Protein AF-A0A7S4CM50-F1 (afdb_monomer_lite)

Organism: NCBI:txid73025

pLDDT: mean 73.57, std 14.46, range [37.5, 94.38]

Radius of gyration: 19.17 Å; chains: 1; bounding box: 46×47×50 Å

Sequence (241 aa):
ASSRSHAILLVMIAEEAKPEAANAMYLVDLAGSERTKRSGVEGQRFTEATAINTALSALGRVVTNLVANDGKPQGHISYKDNPLTYLLKCGIGGRSRTALICCITSAEDSMEETIQTLRFALQASHVKNRVANKEKKDRETAKADAIAEAGNALALSEGRGVVPLKTGDVPVLGDWGDGGPAVICLHDFGKTGDQFAGVIEHLKGKARVLAPTFRMATEKNHDALVDDVKALLDWLGVARP

InterPro domains:
  IPR001752 Kinesin motor domain [PF00225] (2-126)
  IPR001752 Kinesin motor domain [PR00380] (24-42)
  IPR001752 Kinesin motor domain [PR00380] (77-98)
  IPR001752 Kinesin motor domain [PS50067] (1-127)
  IPR001752 Kinesin motor domain [SM00129] (1-135)
  IPR027417 P-loop containing nucleoside triphosphate hydrolase [SSF52540] (2-140)
  IPR027640 Kinesin-like protein [PTHR47968] (2-134)
  IPR029058 Alpha/Beta hydrolase fold [G3DSA:3.40.50.1820] (173-241)
  IPR029058 Alpha/Beta hydrolase fold [SSF53474] (176-237)
  IPR036961 Kinesin motor domain superfamily [G3DSA:3.40.850.10] (1-146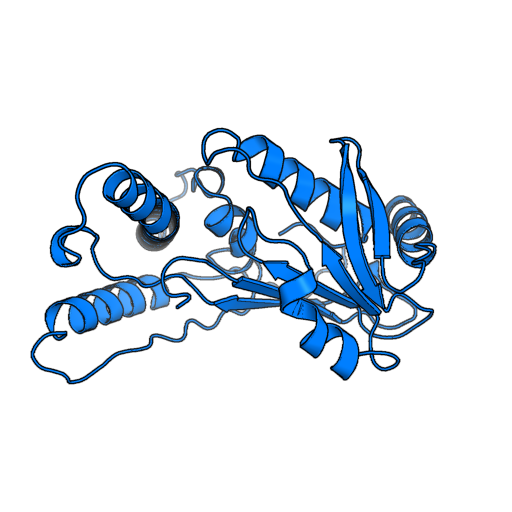)

Structure (mmCIF, N/CA/C/O backbone):
data_AF-A0A7S4CM50-F1
#
_entry.id   AF-A0A7S4CM50-F1
#
loop_
_atom_site.group_PDB
_atom_site.id
_atom_site.type_symbol
_atom_site.label_atom_id
_atom_site.label_alt_id
_atom_site.label_comp_id
_atom_site.label_asym_id
_atom_site.label_entity_id
_atom_site.label_seq_id
_atom_site.pdbx_PDB_ins_code
_atom_site.Cartn_x
_atom_site.Cartn_y
_atom_site.Cartn_z
_atom_site.occupancy
_atom_site.B_iso_or_equiv
_atom_site.auth_seq_id
_atom_site.auth_comp_id
_atom_site.auth_asym_id
_atom_site.auth_atom_id
_atom_site.pdbx_PDB_model_num
ATOM 1 N N . ALA A 1 1 ? -7.839 -16.892 6.691 1.00 37.50 1 ALA A N 1
ATOM 2 C CA . ALA A 1 1 ? -7.606 -16.033 7.870 1.00 37.50 1 ALA A CA 1
ATOM 3 C C . ALA A 1 1 ? -6.477 -15.063 7.533 1.00 37.50 1 ALA A C 1
ATOM 5 O O . ALA A 1 1 ? -5.353 -15.511 7.359 1.00 37.50 1 ALA A O 1
ATOM 6 N N . SER A 1 2 ? -6.805 -13.782 7.327 1.00 53.50 2 SER A N 1
ATOM 7 C CA . SER A 1 2 ? -5.893 -12.743 6.806 1.00 53.50 2 SER A CA 1
ATOM 8 C C . SER A 1 2 ? -6.035 -11.397 7.539 1.00 53.50 2 SER A C 1
ATOM 10 O O . SER A 1 2 ? -5.559 -10.384 7.050 1.00 53.50 2 SER A O 1
ATOM 12 N N . SER A 1 3 ? -6.678 -11.353 8.716 1.00 58.25 3 SER A N 1
ATOM 13 C CA . SER A 1 3 ? -7.016 -10.095 9.419 1.00 58.25 3 SER A CA 1
ATOM 14 C C . SER A 1 3 ? -5.814 -9.330 9.987 1.00 58.25 3 SER A C 1
ATOM 16 O O . SER A 1 3 ? -5.976 -8.324 10.666 1.00 58.25 3 SER A O 1
ATOM 18 N N . ARG A 1 4 ? -4.602 -9.828 9.751 1.00 63.53 4 ARG A N 1
ATOM 19 C CA . ARG A 1 4 ? -3.380 -9.455 10.460 1.00 63.53 4 ARG A CA 1
ATOM 20 C C . ARG A 1 4 ? -2.259 -8.973 9.541 1.00 63.53 4 ARG A C 1
ATOM 22 O O . ARG A 1 4 ? -1.159 -8.746 10.014 1.00 63.53 4 ARG A O 1
ATOM 29 N N . SER A 1 5 ? -2.533 -8.840 8.248 1.00 66.31 5 SER A N 1
ATOM 30 C CA . SER A 1 5 ? -1.548 -8.494 7.223 1.00 66.31 5 SER A CA 1
ATOM 31 C C . SER A 1 5 ? -2.056 -7.349 6.356 1.00 66.31 5 SER A C 1
ATOM 33 O O . SER A 1 5 ? -3.242 -7.326 6.035 1.00 66.31 5 SER A O 1
ATOM 35 N N . HIS A 1 6 ? -1.167 -6.445 5.940 1.00 76.00 6 HIS A N 1
ATOM 36 C CA . HIS A 1 6 ? -1.480 -5.402 4.958 1.00 76.00 6 HIS A CA 1
ATOM 37 C C . HIS A 1 6 ? -1.119 -5.877 3.542 1.00 76.00 6 HIS A C 1
ATOM 39 O O . HIS A 1 6 ? -0.051 -6.456 3.337 1.00 76.00 6 HIS A O 1
ATOM 45 N N . ALA A 1 7 ? -1.958 -5.598 2.547 1.00 76.56 7 ALA A N 1
ATOM 46 C CA . ALA A 1 7 ? -1.649 -5.856 1.139 1.00 76.56 7 ALA A CA 1
ATOM 47 C C . ALA A 1 7 ? -1.644 -4.543 0.348 1.00 76.56 7 ALA A C 1
ATOM 49 O O . ALA A 1 7 ? -2.515 -3.697 0.535 1.00 76.56 7 ALA A O 1
ATOM 50 N N . ILE A 1 8 ? -0.654 -4.355 -0.528 1.00 78.56 8 ILE A N 1
ATOM 51 C CA . ILE A 1 8 ? -0.485 -3.135 -1.325 1.00 78.56 8 ILE A CA 1
ATOM 52 C C . ILE A 1 8 ? -0.311 -3.530 -2.790 1.00 78.56 8 ILE A C 1
ATOM 54 O O . ILE A 1 8 ? 0.760 -3.919 -3.241 1.00 78.56 8 ILE A O 1
ATOM 58 N N . LEU A 1 9 ? -1.358 -3.376 -3.584 1.00 79.19 9 LEU A N 1
ATOM 59 C CA . LEU A 1 9 ? -1.255 -3.525 -5.026 1.00 79.19 9 LEU A CA 1
ATOM 60 C C . LEU A 1 9 ? -0.898 -2.168 -5.648 1.00 79.19 9 LEU A C 1
ATOM 62 O O . LEU A 1 9 ? -1.670 -1.212 -5.570 1.00 79.19 9 LEU A O 1
ATOM 66 N N . LEU A 1 10 ? 0.282 -2.088 -6.261 1.00 78.12 10 LEU A N 1
ATOM 67 C CA . LEU A 1 10 ? 0.758 -0.923 -6.995 1.00 78.12 10 LEU A CA 1
ATOM 68 C C . LEU A 1 10 ? 0.551 -1.157 -8.493 1.00 78.12 10 LEU A C 1
ATOM 70 O O . LEU A 1 10 ? 1.236 -1.958 -9.120 1.00 78.12 10 LEU A O 1
ATOM 74 N N . VAL A 1 11 ? -0.389 -0.433 -9.085 1.00 76.44 11 VAL A N 1
ATOM 75 C CA . VAL A 1 11 ? -0.647 -0.460 -10.527 1.00 76.44 11 VAL A CA 1
ATOM 76 C C . VAL A 1 11 ? 0.010 0.756 -11.156 1.00 76.44 11 VAL A C 1
ATOM 78 O O . VAL A 1 11 ? -0.311 1.891 -10.810 1.00 76.44 11 VAL A O 1
ATOM 81 N N . MET A 1 12 ? 0.919 0.533 -12.093 1.00 71.31 12 MET A N 1
ATOM 82 C CA . MET A 1 12 ? 1.614 1.582 -12.823 1.00 71.31 12 MET A CA 1
ATOM 83 C C . MET A 1 12 ? 1.177 1.585 -14.275 1.00 71.31 12 MET A C 1
ATOM 85 O O . MET A 1 12 ? 1.376 0.636 -15.035 1.00 71.31 12 MET A O 1
ATOM 89 N N . ILE A 1 13 ? 0.586 2.699 -14.670 1.00 68.38 13 ILE A N 1
ATOM 90 C CA . ILE A 1 13 ? 0.096 2.896 -16.022 1.00 68.38 13 ILE A CA 1
ATOM 91 C C . ILE A 1 13 ? 1.029 3.898 -16.684 1.00 68.38 13 ILE A C 1
ATOM 93 O O . ILE A 1 13 ? 0.954 5.101 -16.423 1.00 68.38 13 ILE A O 1
ATOM 97 N N . ALA A 1 14 ? 1.928 3.374 -17.509 1.00 61.38 14 ALA A N 1
ATOM 98 C CA . ALA A 1 14 ? 2.767 4.143 -18.412 1.00 61.38 14 ALA A CA 1
ATOM 99 C C . ALA A 1 14 ? 2.157 4.148 -19.815 1.00 61.38 14 ALA A C 1
ATOM 101 O O . ALA A 1 14 ? 1.584 3.147 -20.245 1.00 61.38 14 ALA A O 1
ATOM 102 N N . GLU A 1 15 ? 2.330 5.247 -20.544 1.00 57.72 15 GLU A N 1
ATOM 103 C CA . GLU A 1 15 ? 2.253 5.188 -22.004 1.00 57.72 15 GLU A CA 1
ATOM 104 C C . GLU A 1 15 ? 3.490 4.429 -22.509 1.00 57.72 15 GLU A C 1
ATOM 106 O O . GLU A 1 15 ? 4.585 4.645 -21.991 1.00 57.72 15 GLU A O 1
ATOM 111 N N . GLU A 1 16 ? 3.329 3.545 -23.500 1.00 52.03 16 GLU A N 1
ATOM 112 C CA . GLU A 1 16 ? 4.378 2.614 -23.970 1.00 52.03 16 GLU A CA 1
ATOM 113 C C . GLU A 1 16 ? 5.714 3.293 -24.312 1.00 52.03 16 GLU A C 1
ATOM 115 O O . GLU A 1 16 ? 6.770 2.692 -24.151 1.00 52.03 16 GLU A O 1
ATOM 120 N N . ALA A 1 17 ? 5.676 4.558 -24.733 1.00 47.88 17 ALA A N 1
ATOM 121 C CA . ALA A 1 17 ? 6.854 5.333 -25.111 1.00 47.88 17 ALA A CA 1
ATOM 122 C C . ALA A 1 17 ? 7.460 6.179 -23.973 1.00 47.88 17 ALA A C 1
ATOM 124 O O . ALA A 1 17 ? 8.463 6.847 -24.212 1.00 47.88 17 ALA A O 1
ATOM 125 N N . LYS A 1 18 ? 6.826 6.232 -22.788 1.00 51.16 18 LYS A N 1
ATOM 126 C CA . LYS A 1 18 ? 7.202 7.125 -21.673 1.00 51.16 18 LYS A CA 1
ATOM 127 C C . LYS A 1 18 ? 6.974 6.493 -20.290 1.00 51.16 18 LYS A C 1
ATOM 129 O O . LYS A 1 18 ? 6.098 6.952 -19.540 1.00 51.16 18 LYS A O 1
ATOM 134 N N . PRO A 1 19 ? 7.722 5.435 -19.926 1.00 49.84 19 PRO A N 1
ATOM 135 C CA . PRO A 1 19 ? 7.666 4.833 -18.589 1.00 49.84 19 PRO A CA 1
ATOM 136 C C . PRO A 1 19 ? 7.883 5.852 -17.457 1.00 49.84 19 PRO A C 1
ATOM 138 O O . PRO A 1 19 ? 7.251 5.761 -16.408 1.00 49.84 19 PRO A O 1
ATOM 141 N N . GLU A 1 20 ? 8.680 6.891 -17.690 1.00 48.91 20 GLU A N 1
ATOM 142 C CA . GLU A 1 20 ? 8.959 7.986 -16.761 1.00 48.91 20 GLU A CA 1
ATOM 143 C C . GLU A 1 20 ? 7.749 8.898 -16.478 1.00 48.91 20 GLU A C 1
ATOM 145 O O . GLU A 1 20 ? 7.734 9.638 -15.490 1.00 48.91 20 GLU A O 1
ATOM 150 N N . ALA A 1 21 ? 6.718 8.854 -17.329 1.00 52.47 21 ALA A N 1
ATOM 151 C CA . ALA A 1 21 ? 5.481 9.616 -17.171 1.00 52.47 21 ALA A CA 1
ATOM 152 C C . ALA A 1 21 ? 4.348 8.812 -16.505 1.00 52.47 21 ALA A C 1
ATOM 154 O O . ALA A 1 21 ? 3.216 9.319 -16.443 1.00 52.47 21 ALA A O 1
ATOM 155 N N . ALA A 1 22 ? 4.647 7.597 -16.027 1.00 62.28 22 ALA A N 1
ATOM 156 C CA . ALA A 1 22 ? 3.677 6.665 -15.473 1.00 62.28 22 ALA A CA 1
ATOM 157 C C . ALA A 1 22 ? 2.876 7.262 -14.312 1.00 62.28 22 ALA A C 1
ATOM 159 O O . ALA A 1 22 ? 3.416 7.863 -13.381 1.00 62.28 22 ALA A O 1
ATOM 160 N N . ASN A 1 23 ? 1.562 7.050 -14.350 1.00 70.88 23 ASN A N 1
ATOM 161 C CA . ASN A 1 23 ? 0.710 7.277 -13.194 1.00 70.88 23 ASN A CA 1
ATOM 162 C C . ASN A 1 23 ? 0.710 6.010 -12.336 1.00 70.88 23 ASN A C 1
ATOM 164 O O . ASN A 1 23 ? 0.524 4.908 -12.851 1.00 70.88 23 ASN A O 1
ATOM 168 N N . ALA A 1 24 ? 0.880 6.177 -11.029 1.00 75.50 24 ALA A N 1
ATOM 169 C CA . ALA A 1 24 ? 0.811 5.093 -10.062 1.00 75.50 24 ALA A CA 1
ATOM 170 C C . ALA A 1 24 ? -0.521 5.138 -9.307 1.00 75.50 24 ALA A C 1
ATOM 172 O O . ALA A 1 24 ? -0.935 6.187 -8.809 1.00 75.50 24 ALA A O 1
ATOM 173 N N . MET A 1 25 ? -1.170 3.987 -9.197 1.00 82.19 25 MET A N 1
ATOM 174 C CA . MET A 1 25 ? -2.358 3.766 -8.391 1.00 82.19 25 MET A CA 1
ATOM 175 C C . MET A 1 25 ? -2.030 2.748 -7.302 1.00 82.19 25 MET A C 1
ATOM 177 O O . MET A 1 25 ? -1.564 1.649 -7.586 1.00 82.19 25 MET A O 1
ATOM 181 N N . TYR A 1 26 ? -2.294 3.129 -6.056 1.00 84.00 26 TYR A N 1
ATOM 182 C CA . TYR A 1 26 ? -2.087 2.288 -4.885 1.00 84.00 26 TYR A CA 1
ATOM 183 C C . TYR A 1 26 ? -3.446 1.794 -4.393 1.00 84.00 26 TYR A C 1
ATOM 185 O O . TYR A 1 26 ? -4.305 2.591 -4.017 1.00 84.00 26 TYR A O 1
ATOM 193 N N . LEU A 1 27 ? -3.631 0.481 -4.403 1.00 86.19 27 LEU A N 1
ATOM 194 C CA . LEU A 1 27 ? -4.767 -0.220 -3.819 1.00 86.19 27 LEU A CA 1
ATOM 195 C C . LEU A 1 27 ? -4.272 -0.885 -2.542 1.00 86.19 27 LEU A C 1
ATOM 197 O O . LEU A 1 27 ? -3.462 -1.808 -2.601 1.00 86.19 27 LEU A O 1
ATOM 201 N N . VAL A 1 28 ? -4.713 -0.385 -1.393 1.00 86.62 28 VAL A N 1
ATOM 202 C CA . VAL A 1 28 ? -4.197 -0.833 -0.099 1.00 86.62 28 VAL A CA 1
ATOM 203 C C . VAL A 1 28 ? -5.312 -1.461 0.715 1.00 86.62 28 VAL A C 1
ATOM 205 O O . VAL A 1 28 ? -6.287 -0.790 1.043 1.00 86.62 28 VAL A O 1
ATOM 208 N N . ASP A 1 29 ? -5.138 -2.739 1.038 1.00 85.88 29 ASP A N 1
ATOM 209 C CA . ASP A 1 29 ? -5.942 -3.462 2.016 1.00 85.88 29 ASP A CA 1
ATOM 210 C C . ASP A 1 29 ? -5.206 -3.438 3.356 1.00 85.88 29 ASP A C 1
ATOM 212 O O . ASP A 1 29 ? -4.045 -3.849 3.468 1.00 85.88 29 ASP A O 1
ATOM 216 N N . LEU A 1 30 ? -5.856 -2.869 4.364 1.00 85.06 30 LEU A N 1
ATOM 217 C CA . LEU A 1 30 ? -5.263 -2.692 5.676 1.00 85.06 30 LEU A CA 1
ATOM 218 C C . LEU A 1 30 ? -5.638 -3.864 6.584 1.00 85.06 30 LEU A C 1
ATOM 220 O O . LEU A 1 30 ? -6.759 -4.360 6.534 1.00 85.06 30 LEU A O 1
ATOM 224 N N . ALA A 1 31 ? -4.713 -4.264 7.461 1.00 80.19 31 ALA A N 1
ATOM 225 C CA . ALA A 1 31 ? -5.020 -5.175 8.553 1.00 80.19 31 ALA A CA 1
ATOM 226 C C . ALA A 1 31 ? -6.203 -4.656 9.390 1.00 80.19 31 ALA A C 1
ATOM 228 O O . ALA A 1 31 ? -6.530 -3.464 9.370 1.00 80.19 31 ALA A O 1
ATOM 229 N N . GLY A 1 32 ? -6.828 -5.565 10.136 1.00 80.69 32 GLY A N 1
ATOM 230 C CA . GLY A 1 32 ? -7.952 -5.244 11.001 1.00 80.69 32 GLY A CA 1
ATOM 231 C C . GLY A 1 32 ? -7.608 -4.131 11.993 1.00 80.69 32 GLY A C 1
ATOM 232 O O . GLY A 1 32 ? -6.529 -4.125 12.586 1.00 80.69 32 GLY A O 1
ATOM 233 N N . SER A 1 33 ? -8.514 -3.162 12.143 1.00 80.25 33 SER A N 1
ATOM 234 C CA . SER A 1 33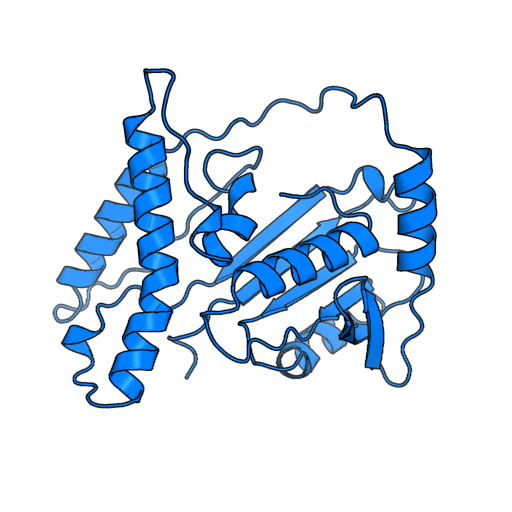 ? -8.340 -2.025 13.055 1.00 80.25 33 SER A CA 1
ATOM 235 C C . SER A 1 33 ? -8.676 -2.349 14.509 1.00 80.25 33 SER A C 1
ATOM 237 O O . SER A 1 33 ? -8.553 -1.478 15.371 1.00 80.25 33 SER A O 1
ATOM 239 N N . GLU A 1 34 ? -9.127 -3.573 14.787 1.00 78.19 34 GLU A N 1
ATOM 240 C CA . GLU A 1 34 ? -9.543 -3.993 16.114 1.00 78.19 34 GLU A CA 1
ATOM 241 C C . GLU A 1 34 ? -8.389 -4.013 17.123 1.00 78.19 34 GLU A C 1
ATOM 243 O O . GLU A 1 34 ? -7.251 -4.424 16.860 1.00 78.19 34 GLU A O 1
ATOM 248 N N . ARG A 1 35 ? -8.697 -3.602 18.356 1.00 66.00 35 ARG A N 1
ATOM 249 C CA . ARG A 1 35 ? -7.690 -3.570 19.418 1.00 66.00 35 ARG A CA 1
ATOM 250 C C . ARG A 1 35 ? -7.325 -4.973 19.888 1.00 66.00 35 ARG A C 1
ATOM 252 O O . ARG A 1 35 ? -8.176 -5.772 20.280 1.00 66.00 35 ARG A O 1
ATOM 259 N N . THR A 1 36 ? -6.021 -5.207 20.033 1.00 57.56 36 THR A N 1
ATOM 260 C CA . THR A 1 36 ? -5.433 -6.473 20.501 1.00 57.56 36 THR A CA 1
ATOM 261 C C . THR A 1 36 ? -6.026 -6.974 21.824 1.00 57.56 36 THR A C 1
ATOM 263 O O . THR A 1 36 ? -6.192 -8.179 22.002 1.00 57.56 36 THR A O 1
ATOM 266 N N . LYS A 1 37 ? -6.427 -6.069 22.734 1.00 55.62 37 LYS A N 1
ATOM 267 C CA . LYS A 1 37 ? -7.027 -6.410 24.041 1.00 55.62 37 LYS A CA 1
ATOM 268 C C . LYS A 1 37 ? -8.312 -7.237 23.941 1.00 55.62 37 LYS A C 1
ATOM 270 O O . LYS A 1 37 ? -8.594 -8.013 24.844 1.00 55.62 37 LYS A O 1
ATOM 275 N N . ARG A 1 38 ? -9.072 -7.101 22.854 1.00 52.16 38 ARG A N 1
ATOM 276 C CA . ARG A 1 38 ? -10.328 -7.830 22.647 1.00 52.16 38 ARG A CA 1
ATOM 277 C C . ARG A 1 38 ? -10.113 -9.248 22.107 1.00 52.16 38 ARG A C 1
ATOM 279 O O . ARG A 1 38 ? -10.995 -10.089 22.213 1.00 52.16 38 ARG A O 1
ATOM 286 N N . SER A 1 39 ? -8.926 -9.528 21.566 1.00 55.91 39 SER A N 1
ATOM 287 C CA . SER A 1 39 ? -8.612 -10.828 20.964 1.00 55.91 39 SER A CA 1
ATOM 288 C C . SER A 1 39 ? -8.318 -11.937 21.988 1.00 55.91 39 SER A C 1
ATOM 290 O O . SER A 1 39 ? -8.273 -13.102 21.603 1.00 55.91 39 SER A O 1
ATOM 292 N N . GLY A 1 40 ? -8.120 -11.602 23.275 1.00 54.66 40 GLY A N 1
ATOM 293 C CA . GLY A 1 40 ? -7.815 -12.578 24.338 1.00 54.66 40 GLY A CA 1
ATOM 294 C C . GLY A 1 40 ? -6.489 -13.321 24.138 1.00 54.66 40 GLY A C 1
ATOM 295 O O . GLY A 1 40 ? -6.284 -14.405 24.675 1.00 54.66 40 GLY A O 1
ATOM 296 N N . VAL A 1 41 ? -5.605 -12.775 23.303 1.00 57.44 41 VAL A N 1
ATOM 297 C CA . VAL A 1 41 ? -4.377 -13.434 22.874 1.00 57.44 41 VAL A CA 1
ATOM 298 C C . VAL A 1 41 ? -3.256 -13.140 23.873 1.00 57.44 41 VAL A C 1
ATOM 300 O O . VAL A 1 41 ? -2.900 -11.982 24.062 1.00 57.44 41 VAL A O 1
ATOM 303 N N . GLU A 1 42 ? -2.671 -14.180 24.468 1.00 54.75 42 GLU A N 1
ATOM 304 C CA . GLU A 1 42 ? -1.520 -14.099 25.381 1.00 54.75 42 GLU A CA 1
ATOM 305 C C . GLU A 1 42 ? -0.228 -14.650 24.731 1.00 54.75 42 GLU A C 1
ATOM 307 O O . GLU A 1 42 ? -0.259 -15.339 23.706 1.00 54.75 42 GLU A O 1
ATOM 312 N N . GLY A 1 43 ? 0.938 -14.346 25.315 1.00 63.44 43 GLY A N 1
ATOM 313 C CA . GLY A 1 43 ? 2.236 -14.901 24.896 1.00 63.44 43 GLY A CA 1
ATOM 314 C C . GLY A 1 43 ? 2.767 -14.371 23.552 1.00 63.44 43 GLY A C 1
ATOM 315 O O . GLY A 1 43 ? 2.559 -13.212 23.205 1.00 63.44 43 GLY A O 1
ATOM 316 N N . GLN A 1 44 ? 3.463 -15.208 22.767 1.00 53.81 44 GLN A N 1
ATOM 317 C CA . GLN A 1 44 ? 4.085 -14.810 21.483 1.00 53.81 44 GLN A CA 1
ATOM 318 C C . GLN A 1 44 ? 3.099 -14.186 20.481 1.00 53.81 44 GLN A C 1
ATOM 320 O O . GLN A 1 44 ? 3.457 -13.277 19.728 1.00 53.81 44 GLN A O 1
ATOM 325 N N . ARG A 1 45 ? 1.839 -14.627 20.512 1.00 53.88 45 ARG A N 1
ATOM 326 C CA . ARG A 1 45 ? 0.778 -14.095 19.654 1.00 53.88 45 ARG A CA 1
ATOM 327 C C . ARG A 1 45 ? 0.312 -12.696 20.092 1.00 53.88 45 ARG A C 1
ATOM 329 O O . ARG A 1 45 ? -0.223 -11.963 19.268 1.00 53.88 45 ARG A O 1
ATOM 336 N N . PHE A 1 46 ? 0.522 -12.303 21.354 1.00 55.28 46 PHE A N 1
ATOM 337 C CA . PHE A 1 46 ? 0.273 -10.938 21.838 1.00 55.28 46 PHE A CA 1
ATOM 338 C C . PHE A 1 46 ? 1.342 -9.969 21.328 1.00 55.28 46 PHE A C 1
ATOM 340 O O . PHE A 1 46 ? 1.016 -8.867 20.889 1.00 55.28 46 PHE A O 1
ATOM 347 N N . THR A 1 47 ? 2.614 -10.386 21.323 1.00 56.12 47 THR A N 1
ATOM 348 C CA . THR A 1 47 ? 3.701 -9.606 20.706 1.00 56.12 47 THR A CA 1
ATOM 349 C C . THR A 1 47 ? 3.476 -9.413 19.209 1.00 56.12 47 THR A C 1
ATOM 351 O O . THR A 1 47 ? 3.603 -8.293 18.728 1.00 56.12 47 THR A O 1
ATOM 354 N N . GLU A 1 48 ? 3.044 -10.455 18.494 1.00 53.81 48 GLU A N 1
ATOM 355 C CA . GLU A 1 48 ? 2.666 -10.373 17.075 1.00 53.81 48 GLU A CA 1
ATOM 356 C C . GLU A 1 48 ? 1.450 -9.452 16.850 1.00 53.81 48 GLU A C 1
ATOM 358 O O . GLU A 1 48 ? 1.455 -8.590 15.977 1.00 53.81 48 GLU A O 1
ATOM 363 N N . ALA A 1 49 ? 0.414 -9.558 17.684 1.00 52.09 49 ALA A N 1
ATOM 364 C CA . ALA A 1 49 ? -0.774 -8.716 17.561 1.00 52.09 49 ALA A CA 1
ATOM 365 C C . ALA A 1 49 ? -0.565 -7.262 18.040 1.00 52.09 49 ALA A C 1
ATOM 367 O O . ALA A 1 49 ? -1.376 -6.388 17.732 1.00 52.09 49 ALA A O 1
ATOM 368 N N . THR A 1 50 ? 0.509 -6.981 18.782 1.00 55.31 50 THR A N 1
ATOM 369 C CA . THR A 1 50 ? 0.966 -5.615 19.094 1.00 55.31 50 THR A CA 1
ATOM 370 C C . THR A 1 50 ? 1.748 -5.029 17.914 1.00 55.31 50 THR A C 1
ATOM 372 O O . THR A 1 50 ? 1.534 -3.873 17.557 1.00 55.31 50 THR A O 1
ATOM 375 N N . ALA A 1 51 ? 2.586 -5.845 17.271 1.00 56.91 51 ALA A N 1
ATOM 376 C CA . ALA A 1 51 ? 3.327 -5.527 16.050 1.00 56.91 51 ALA A CA 1
ATOM 377 C C . ALA A 1 51 ? 2.397 -5.058 14.910 1.00 56.91 51 ALA A C 1
ATOM 379 O O . ALA A 1 51 ? 2.500 -3.922 14.454 1.00 56.91 51 ALA A O 1
ATOM 380 N N . ILE A 1 52 ? 1.354 -5.830 14.587 1.00 58.59 52 ILE A N 1
ATOM 381 C CA . ILE A 1 52 ? 0.382 -5.504 13.518 1.00 58.59 52 ILE A CA 1
ATOM 382 C C . ILE A 1 52 ? -0.308 -4.148 13.741 1.00 58.59 52 ILE A C 1
ATOM 384 O O . ILE A 1 52 ? -0.412 -3.318 12.836 1.00 58.59 52 ILE A O 1
ATOM 388 N N . ASN A 1 53 ? -0.719 -3.870 14.979 1.00 67.00 53 ASN A N 1
ATOM 389 C CA . ASN A 1 53 ? -1.366 -2.606 15.325 1.00 67.00 53 ASN A CA 1
ATOM 390 C C . ASN A 1 53 ? -0.400 -1.407 15.333 1.00 67.00 53 ASN A C 1
ATOM 392 O O . ASN A 1 53 ? -0.850 -0.258 15.380 1.00 67.00 53 ASN A O 1
ATOM 396 N N . THR A 1 54 ? 0.913 -1.633 15.225 1.00 74.44 54 THR A N 1
ATOM 397 C CA . THR A 1 54 ? 1.918 -0.566 15.108 1.00 74.44 54 THR A CA 1
ATOM 398 C C . THR A 1 54 ? 1.767 0.195 13.794 1.00 74.44 54 THR A C 1
ATOM 400 O O . THR A 1 54 ? 1.863 1.424 13.793 1.00 74.44 54 THR A O 1
ATOM 403 N N . ALA A 1 55 ? 1.455 -0.493 12.690 1.00 78.00 55 ALA A N 1
ATOM 404 C CA . ALA A 1 55 ? 1.279 0.139 11.384 1.00 78.00 55 ALA A CA 1
ATOM 405 C C . ALA A 1 55 ? 0.055 1.067 11.346 1.00 78.00 55 ALA A C 1
ATOM 407 O O . ALA A 1 55 ? 0.167 2.234 10.958 1.00 78.00 55 ALA A O 1
ATOM 408 N N . LEU A 1 56 ? -1.093 0.599 11.844 1.00 83.38 56 LEU A N 1
ATOM 409 C CA . LEU A 1 56 ? -2.307 1.416 11.957 1.00 83.38 56 LEU A CA 1
ATOM 410 C C . LEU A 1 56 ? -2.166 2.540 12.989 1.00 83.38 56 LEU A C 1
ATOM 412 O O . LEU A 1 56 ? -2.648 3.650 12.768 1.00 83.38 56 LEU A O 1
ATOM 416 N N . SER A 1 57 ? -1.441 2.302 14.085 1.00 84.38 57 SER A N 1
ATOM 417 C CA . SER A 1 57 ? -1.131 3.353 15.062 1.00 84.38 57 SER A CA 1
ATOM 418 C C . SER A 1 57 ? -0.232 4.437 14.458 1.00 84.38 57 SER A C 1
ATOM 420 O O . SER A 1 57 ? -0.461 5.627 14.677 1.00 84.38 57 SER A O 1
ATOM 422 N N . ALA A 1 58 ? 0.779 4.061 13.667 1.00 86.06 58 ALA A N 1
ATOM 423 C CA . ALA A 1 58 ? 1.612 5.008 12.928 1.00 86.06 58 ALA A CA 1
ATOM 424 C C . ALA A 1 58 ? 0.784 5.814 11.917 1.00 86.06 58 ALA A C 1
ATOM 426 O O . ALA A 1 58 ? 0.914 7.038 11.862 1.00 86.06 58 ALA A O 1
ATOM 427 N N . LEU A 1 59 ? -0.122 5.153 11.192 1.00 89.31 59 LEU A N 1
ATOM 428 C CA . LEU A 1 59 ? -1.062 5.796 10.276 1.00 89.31 59 LEU A CA 1
ATOM 429 C C . LEU A 1 59 ? -1.950 6.827 10.994 1.00 89.31 59 LEU A C 1
ATOM 431 O O . LEU A 1 59 ? -2.056 7.969 10.544 1.00 89.31 59 LEU A O 1
ATOM 435 N N . GLY A 1 60 ? -2.512 6.466 12.152 1.00 89.81 60 GLY A N 1
ATOM 436 C CA . GLY A 1 60 ? -3.294 7.370 13.000 1.00 89.81 60 GLY A CA 1
ATOM 437 C C . GLY A 1 60 ? -2.510 8.601 13.460 1.00 89.81 60 GLY A C 1
ATOM 438 O O . GLY A 1 60 ? -3.023 9.723 13.399 1.00 89.81 60 GLY A O 1
ATOM 439 N N . ARG A 1 61 ? -1.239 8.424 13.855 1.00 89.44 61 ARG A N 1
ATOM 440 C CA . ARG A 1 61 ? -0.342 9.538 14.221 1.00 89.44 61 ARG A CA 1
ATOM 441 C C . ARG A 1 61 ? -0.074 10.467 13.039 1.00 89.44 61 ARG A C 1
ATOM 443 O O . ARG A 1 61 ? -0.135 11.683 13.201 1.00 89.44 61 ARG A O 1
ATOM 450 N N . VAL A 1 62 ? 0.188 9.915 11.853 1.00 90.25 62 VAL A N 1
ATOM 451 C CA . VAL A 1 62 ? 0.402 10.694 10.624 1.00 90.25 62 VAL A CA 1
ATOM 452 C C . VAL A 1 62 ? -0.827 11.540 10.290 1.00 90.25 62 VAL A C 1
ATOM 454 O O . VAL A 1 62 ? -0.687 12.748 10.103 1.00 90.25 62 VAL A O 1
ATOM 457 N N . VAL A 1 63 ? -2.023 10.943 10.280 1.00 90.81 63 VAL A N 1
ATOM 458 C CA . VAL A 1 63 ? -3.284 11.661 10.020 1.00 90.81 63 VAL A CA 1
ATOM 459 C C . VAL A 1 63 ? -3.504 12.768 11.049 1.00 90.81 63 VAL A C 1
ATOM 461 O O . VAL A 1 63 ? -3.738 13.913 10.673 1.00 90.81 63 VAL A O 1
ATOM 464 N N . THR A 1 64 ? -3.352 12.459 12.338 1.00 89.50 64 THR A N 1
ATOM 465 C CA . THR A 1 64 ? -3.526 13.439 13.422 1.00 89.50 64 THR A CA 1
ATOM 466 C C . THR A 1 64 ? -2.580 14.629 13.260 1.00 89.50 64 THR A C 1
ATOM 468 O O . THR A 1 64 ? -3.012 15.779 13.336 1.00 89.50 64 THR A O 1
ATOM 471 N N . ASN A 1 65 ? -1.301 14.366 12.975 1.00 88.75 65 ASN A N 1
ATOM 472 C CA . ASN A 1 65 ? -0.304 15.414 12.777 1.00 88.75 65 ASN A CA 1
ATOM 473 C C . ASN A 1 65 ? -0.595 16.259 11.529 1.00 88.75 65 ASN A C 1
ATOM 475 O O . ASN A 1 65 ? -0.384 17.467 11.546 1.00 88.75 65 ASN A O 1
ATOM 479 N N . LEU A 1 66 ? -1.087 15.651 10.446 1.00 88.00 66 LEU A N 1
ATOM 480 C CA . LEU A 1 66 ? -1.453 16.379 9.230 1.00 88.00 66 LEU A CA 1
ATOM 481 C C . LEU A 1 66 ? -2.641 17.314 9.449 1.00 88.00 66 LEU A C 1
ATOM 483 O O . LEU A 1 66 ? -2.589 18.457 9.005 1.00 88.00 66 LEU A O 1
ATOM 487 N N . VAL A 1 67 ? -3.672 16.853 10.160 1.00 87.75 67 VAL A N 1
ATOM 488 C CA . VAL A 1 67 ? -4.852 17.667 10.489 1.00 87.75 67 VAL A CA 1
ATOM 489 C C . VAL A 1 67 ? -4.484 18.811 11.434 1.00 87.75 67 VAL A C 1
ATOM 491 O O . VAL A 1 67 ? -4.901 19.946 11.220 1.00 87.75 67 VAL A O 1
ATOM 494 N N . ALA A 1 68 ? -3.650 18.550 12.445 1.00 83.06 68 ALA A N 1
ATOM 495 C CA . ALA A 1 68 ? -3.193 19.578 13.384 1.00 83.06 68 ALA A CA 1
ATOM 496 C C . ALA A 1 68 ? -2.349 20.685 12.717 1.00 83.06 68 ALA A C 1
ATOM 498 O O . ALA A 1 68 ? -2.283 21.804 13.226 1.00 83.06 68 ALA A O 1
ATOM 499 N N . ASN A 1 69 ? -1.721 20.388 11.576 1.00 76.38 69 ASN A N 1
ATOM 500 C CA . ASN A 1 69 ? -0.825 21.299 10.861 1.00 76.38 69 ASN A CA 1
ATOM 501 C C . ASN A 1 69 ? -1.532 22.234 9.858 1.00 76.38 69 ASN A C 1
ATOM 503 O O . ASN A 1 69 ? -0.855 23.002 9.169 1.00 76.38 69 ASN A O 1
ATOM 507 N N . ASP A 1 70 ? -2.867 22.227 9.785 1.00 62.56 70 ASP A N 1
ATOM 508 C CA . ASP A 1 70 ? -3.684 23.045 8.872 1.00 62.56 70 ASP A CA 1
ATOM 509 C C . ASP A 1 70 ? -3.753 24.535 9.304 1.00 62.56 70 ASP A C 1
ATOM 511 O O . ASP A 1 70 ? -4.819 25.097 9.547 1.00 62.56 70 ASP A O 1
ATOM 515 N N . GLY A 1 71 ? -2.583 25.183 9.431 1.00 51.41 71 GLY A N 1
ATOM 516 C CA . GLY A 1 71 ? -2.459 26.620 9.713 1.00 51.41 71 GLY A CA 1
ATOM 517 C C . GLY A 1 71 ? -1.108 27.133 10.234 1.00 51.41 71 GLY A C 1
ATOM 518 O O . GLY A 1 71 ? -0.970 28.343 10.417 1.00 51.41 71 GLY A O 1
ATOM 519 N N . LYS A 1 72 ? -0.095 26.285 10.481 1.00 53.28 72 LYS A N 1
ATOM 520 C CA . LYS A 1 72 ? 1.244 26.741 10.916 1.00 53.28 72 LYS A CA 1
ATOM 521 C C . LYS A 1 72 ? 2.372 25.966 10.229 1.00 53.28 72 LYS A C 1
ATOM 523 O O . LYS A 1 72 ? 2.291 24.744 10.119 1.00 53.28 72 LYS A O 1
ATOM 528 N N . PRO A 1 73 ? 3.459 26.636 9.803 1.00 48.72 73 PRO A N 1
ATOM 529 C CA . PRO A 1 73 ? 4.675 25.938 9.434 1.00 48.72 73 PRO A CA 1
ATOM 530 C C . PRO A 1 73 ? 5.358 25.508 10.733 1.00 48.72 73 PRO A C 1
ATOM 532 O O . PRO A 1 73 ? 5.667 26.370 11.546 1.00 48.72 73 PRO A O 1
ATOM 535 N N . GLN A 1 74 ? 5.559 24.202 10.923 1.00 50.97 74 GLN A N 1
ATOM 536 C CA . GLN A 1 74 ? 6.699 23.552 11.601 1.00 50.97 74 GLN A CA 1
ATOM 537 C C . GLN A 1 74 ? 6.237 22.280 12.325 1.00 50.97 74 GLN A C 1
ATOM 539 O O . GLN A 1 74 ? 5.759 22.309 13.453 1.00 50.97 74 GLN A O 1
ATOM 544 N N . GLY A 1 75 ? 6.434 21.143 11.664 1.00 61.81 75 GLY A N 1
ATOM 545 C CA . GLY A 1 75 ? 6.315 19.825 12.270 1.00 61.81 75 GLY A CA 1
ATOM 546 C C . GLY A 1 75 ? 6.716 18.761 11.259 1.00 61.81 75 GLY A C 1
ATOM 547 O O . GLY A 1 75 ? 6.066 18.603 10.227 1.00 61.81 75 GLY A O 1
ATOM 548 N N . HIS A 1 76 ? 7.816 18.058 11.514 1.00 74.62 76 HIS A N 1
ATOM 549 C CA . HIS A 1 76 ? 8.205 16.898 10.718 1.00 74.62 76 HIS A CA 1
ATOM 550 C C . HIS A 1 76 ? 7.138 15.801 10.869 1.00 74.62 76 HIS A C 1
ATOM 552 O O . HIS A 1 76 ? 6.891 15.331 11.977 1.00 74.62 76 HIS A O 1
ATOM 558 N N . ILE A 1 77 ? 6.507 15.382 9.766 1.00 81.88 77 ILE A N 1
ATOM 559 C CA . ILE A 1 77 ? 5.626 14.207 9.769 1.00 81.88 77 ILE A CA 1
ATOM 560 C C . ILE A 1 77 ? 6.496 12.952 9.658 1.00 81.88 77 ILE A C 1
ATOM 562 O O . ILE A 1 77 ? 7.136 12.717 8.630 1.00 81.88 77 ILE A O 1
ATOM 566 N N . SER A 1 78 ? 6.508 12.132 10.705 1.00 81.75 78 SER A N 1
ATOM 567 C CA . SER A 1 78 ? 7.328 10.920 10.786 1.00 81.75 78 SER A CA 1
ATOM 568 C C . SER A 1 78 ? 6.738 9.734 10.012 1.00 81.75 78 SER A C 1
ATOM 570 O O . SER A 1 78 ? 6.434 8.692 10.579 1.00 81.75 78 SER A O 1
ATOM 572 N N . TYR A 1 79 ? 6.623 9.858 8.686 1.00 82.44 79 TYR A N 1
ATOM 573 C CA . TYR A 1 79 ? 6.232 8.738 7.808 1.00 82.44 79 TYR A CA 1
ATOM 574 C C . TYR A 1 79 ? 7.205 7.552 7.869 1.00 82.44 79 TYR A C 1
ATOM 576 O O . TYR A 1 79 ? 6.852 6.448 7.468 1.00 82.44 79 TYR A O 1
ATOM 584 N N . LYS A 1 80 ? 8.439 7.788 8.330 1.00 77.25 80 LYS A N 1
ATOM 585 C CA . LYS A 1 80 ? 9.508 6.786 8.388 1.00 77.25 80 LYS A CA 1
ATOM 586 C C . LYS A 1 80 ? 9.331 5.778 9.519 1.00 77.25 80 LYS A C 1
ATOM 588 O O . LYS A 1 80 ? 9.933 4.719 9.446 1.00 77.25 80 LYS A O 1
ATOM 593 N N . ASP A 1 81 ? 8.489 6.074 10.507 1.00 76.81 81 ASP A N 1
ATOM 594 C CA . ASP A 1 81 ? 8.300 5.213 11.678 1.00 76.81 81 ASP A CA 1
ATOM 595 C C . ASP A 1 81 ? 7.731 3.826 11.323 1.00 76.81 81 ASP A C 1
ATOM 597 O O . ASP A 1 81 ? 7.820 2.909 12.135 1.00 76.81 81 ASP A O 1
ATOM 601 N N . ASN A 1 82 ? 7.109 3.666 10.147 1.00 80.31 82 ASN A N 1
ATOM 602 C CA . ASN A 1 82 ? 6.516 2.403 9.709 1.00 80.31 82 ASN A CA 1
ATOM 603 C C . ASN A 1 82 ? 6.492 2.273 8.165 1.00 80.31 82 ASN A C 1
ATOM 605 O O . ASN A 1 82 ? 6.354 3.295 7.479 1.00 80.31 82 ASN A O 1
ATOM 609 N N . PRO A 1 83 ? 6.612 1.059 7.574 1.00 76.31 83 PRO A N 1
ATOM 610 C CA . PRO A 1 83 ? 6.755 0.933 6.119 1.00 76.31 83 PRO A CA 1
ATOM 611 C C . PRO A 1 83 ? 5.459 1.254 5.411 1.00 76.31 83 PRO A C 1
ATOM 613 O O . PRO A 1 83 ? 5.484 1.886 4.358 1.00 76.31 83 PRO A O 1
ATOM 616 N N . LEU A 1 84 ? 4.330 0.939 6.044 1.00 80.31 84 LEU A N 1
ATOM 617 C CA . LEU A 1 84 ? 3.019 1.305 5.542 1.00 80.31 84 LEU A CA 1
ATOM 618 C C . LEU A 1 84 ? 2.899 2.825 5.378 1.00 80.31 84 LEU A C 1
ATOM 620 O O . LEU A 1 84 ? 2.534 3.305 4.308 1.00 80.31 84 LEU A O 1
ATOM 624 N N . THR A 1 85 ? 3.244 3.601 6.412 1.00 85.38 85 THR A N 1
ATOM 625 C CA . THR A 1 85 ? 3.146 5.068 6.358 1.00 85.38 85 THR A CA 1
ATOM 626 C C . THR A 1 85 ? 4.128 5.684 5.371 1.00 85.38 85 THR A C 1
ATOM 628 O O . THR A 1 85 ? 3.818 6.715 4.778 1.00 85.38 85 THR A O 1
ATOM 631 N N . TYR A 1 86 ? 5.289 5.060 5.162 1.00 82.12 86 TYR A N 1
ATOM 632 C CA . TYR A 1 86 ? 6.249 5.502 4.156 1.00 82.12 86 TYR A CA 1
ATOM 633 C C . TYR A 1 86 ? 5.718 5.277 2.734 1.00 82.12 86 TYR A C 1
ATOM 635 O O . TYR A 1 86 ? 5.743 6.201 1.924 1.00 82.12 86 TYR A O 1
ATOM 643 N N . LEU A 1 87 ? 5.186 4.085 2.447 1.00 79.25 87 LEU A N 1
ATOM 644 C CA . LEU A 1 87 ? 4.609 3.751 1.140 1.00 79.25 87 LEU A CA 1
ATOM 645 C C . LEU A 1 87 ? 3.369 4.593 0.826 1.00 79.25 87 LEU A C 1
ATOM 647 O O . LEU A 1 87 ? 3.174 5.016 -0.309 1.00 79.25 87 LEU A O 1
ATOM 651 N N . LEU A 1 88 ? 2.564 4.902 1.843 1.00 84.31 88 LEU A N 1
ATOM 652 C CA . LEU A 1 88 ? 1.359 5.723 1.715 1.00 84.31 88 LEU A CA 1
ATOM 653 C C . LEU A 1 88 ? 1.619 7.234 1.756 1.00 84.31 88 LEU A C 1
ATOM 655 O O . LEU A 1 88 ? 0.672 8.018 1.673 1.00 84.31 88 LEU A O 1
ATOM 659 N N . LYS A 1 89 ? 2.875 7.674 1.868 1.00 84.62 89 LYS A N 1
ATOM 660 C CA . LYS A 1 89 ? 3.228 9.093 2.004 1.00 84.62 89 LYS A CA 1
ATOM 661 C C . LYS A 1 89 ? 2.702 9.953 0.852 1.00 84.62 89 LYS A C 1
ATOM 663 O O . LYS A 1 89 ? 2.254 11.076 1.081 1.00 84.62 89 LYS A O 1
ATOM 668 N N . CYS A 1 90 ? 2.703 9.439 -0.379 1.00 78.38 90 CYS A N 1
ATOM 669 C CA . CYS A 1 90 ? 2.117 10.149 -1.516 1.00 78.38 90 CYS A CA 1
ATOM 670 C C . CYS A 1 90 ? 0.588 10.277 -1.385 1.00 78.38 90 CYS A C 1
ATOM 672 O O . CYS A 1 90 ? 0.017 11.289 -1.793 1.00 78.38 90 CYS A O 1
ATOM 674 N N . GLY A 1 91 ? -0.056 9.269 -0.790 1.00 83.31 91 GLY A N 1
ATOM 675 C CA . GLY A 1 91 ? -1.494 9.162 -0.566 1.00 83.31 91 GLY A CA 1
ATOM 676 C C . GLY A 1 91 ? -2.027 10.041 0.565 1.00 83.31 91 GLY A C 1
ATOM 677 O O . GLY A 1 91 ? -3.172 10.480 0.502 1.00 83.31 91 GLY A O 1
ATOM 678 N N . ILE A 1 92 ? -1.228 10.330 1.588 1.00 87.19 92 ILE A N 1
ATOM 679 C CA . ILE A 1 92 ? -1.711 10.963 2.822 1.00 87.19 92 ILE A CA 1
ATOM 680 C C . ILE A 1 92 ? -0.899 12.230 3.071 1.00 87.19 92 ILE A C 1
ATOM 682 O O . ILE A 1 92 ? 0.244 12.161 3.500 1.00 87.19 92 ILE A O 1
ATOM 686 N N . GLY A 1 93 ? -1.464 13.395 2.746 1.00 83.94 93 GLY A N 1
ATOM 687 C CA . GLY A 1 93 ? -0.776 14.693 2.797 1.00 83.94 93 GLY A CA 1
ATOM 688 C C . GLY A 1 93 ? 0.195 14.948 1.632 1.00 83.94 93 GLY A C 1
ATOM 689 O O . GLY A 1 93 ? 0.826 16.006 1.571 1.00 83.94 93 GLY A O 1
ATOM 690 N N . GLY A 1 94 ? 0.322 13.993 0.706 1.00 83.62 94 GLY A N 1
ATOM 691 C CA . GLY A 1 94 ? 1.223 14.034 -0.444 1.00 83.62 94 GLY A CA 1
ATOM 692 C C . GLY A 1 94 ? 0.559 14.462 -1.758 1.00 83.62 94 GLY A C 1
ATOM 693 O O . GLY A 1 94 ? -0.449 15.172 -1.780 1.00 83.62 94 GLY A O 1
ATOM 694 N N . ARG A 1 95 ? 1.163 14.049 -2.879 1.00 80.44 95 ARG A N 1
ATOM 695 C CA . ARG A 1 95 ? 0.743 14.377 -4.254 1.00 80.44 95 ARG A CA 1
ATOM 696 C C . ARG A 1 95 ? -0.103 13.259 -4.876 1.00 80.44 95 ARG A C 1
ATOM 698 O O . ARG A 1 95 ? 0.264 12.714 -5.912 1.00 80.44 95 ARG A O 1
ATOM 705 N N . SER A 1 96 ? -1.231 12.922 -4.262 1.00 84.19 96 SER A N 1
ATOM 706 C CA . SER A 1 96 ? -2.141 11.894 -4.781 1.00 84.19 96 SER A CA 1
ATOM 707 C C . SER A 1 96 ? -3.602 12.294 -4.620 1.00 84.19 96 SER A C 1
ATOM 709 O O . SER A 1 96 ? -3.965 13.007 -3.681 1.00 84.19 96 SER A O 1
ATOM 711 N N . ARG A 1 97 ? -4.455 11.801 -5.521 1.00 87.88 97 ARG A N 1
ATOM 712 C CA . ARG A 1 97 ? -5.895 11.726 -5.262 1.00 87.88 97 ARG A CA 1
ATOM 713 C C . ARG A 1 97 ? -6.139 10.460 -4.452 1.00 87.88 97 ARG A C 1
ATOM 715 O O . ARG A 1 97 ? -5.862 9.367 -4.935 1.00 87.88 97 ARG A O 1
ATOM 722 N N . THR A 1 98 ? -6.647 10.619 -3.239 1.00 90.00 98 THR A N 1
ATOM 723 C CA . THR A 1 98 ? -6.772 9.514 -2.287 1.00 90.00 98 THR A CA 1
ATOM 724 C C . THR A 1 98 ? -8.212 9.365 -1.851 1.00 90.00 98 THR A C 1
ATOM 726 O O . THR A 1 98 ? -8.855 10.347 -1.486 1.00 90.00 98 THR A O 1
ATOM 729 N N . ALA A 1 99 ? -8.696 8.128 -1.875 1.00 92.69 99 ALA A N 1
ATOM 730 C CA . ALA A 1 99 ? -9.967 7.734 -1.296 1.00 92.69 99 ALA A CA 1
ATOM 731 C C . ALA A 1 99 ? -9.696 6.757 -0.148 1.00 92.69 99 ALA A C 1
ATOM 733 O O . ALA A 1 99 ? -8.880 5.848 -0.288 1.00 92.69 99 ALA A O 1
ATOM 734 N N . LEU A 1 100 ? -10.380 6.956 0.976 1.00 92.44 100 LEU A N 1
ATOM 735 C CA . LEU A 1 100 ? -10.367 6.044 2.113 1.00 92.44 100 LEU A CA 1
ATOM 736 C C . LEU A 1 100 ? -11.739 5.373 2.198 1.00 92.44 100 LEU A C 1
ATOM 738 O O . LEU A 1 100 ? -12.749 6.059 2.342 1.00 92.44 100 LEU A O 1
ATOM 742 N N . ILE A 1 101 ? -11.771 4.044 2.119 1.00 94.00 101 ILE A N 1
ATOM 743 C CA . ILE A 1 101 ? -12.993 3.254 2.287 1.00 94.00 101 ILE A CA 1
ATOM 744 C C . ILE A 1 101 ? -12.984 2.681 3.701 1.00 94.00 101 ILE A C 1
ATOM 746 O O . ILE A 1 101 ? -12.062 1.966 4.080 1.00 94.00 101 ILE A O 1
ATOM 750 N N . CYS A 1 102 ? -14.003 3.019 4.485 1.00 91.75 102 CYS A N 1
ATOM 751 C CA . CYS A 1 102 ? -14.147 2.551 5.858 1.00 91.75 102 CYS A CA 1
ATOM 752 C C . CYS A 1 102 ? -15.196 1.442 5.924 1.00 91.75 102 CYS A C 1
ATOM 754 O O . CYS A 1 102 ? -16.381 1.693 5.705 1.00 91.75 102 CYS A O 1
ATOM 756 N N . CYS A 1 103 ? -14.761 0.226 6.244 1.00 91.94 103 CYS A N 1
ATOM 757 C CA . CYS A 1 103 ? -15.645 -0.917 6.437 1.00 91.94 103 CYS A CA 1
ATOM 758 C C . CYS A 1 103 ? -16.168 -0.920 7.879 1.00 91.94 103 CYS A C 1
ATOM 760 O O . CYS A 1 103 ? -15.385 -0.999 8.824 1.00 91.94 103 CYS A O 1
ATOM 762 N N . ILE A 1 104 ? -17.486 -0.821 8.048 1.00 93.31 104 ILE A N 1
ATOM 763 C CA . ILE A 1 104 ? -18.158 -0.777 9.354 1.00 93.31 104 ILE A CA 1
ATOM 764 C C . ILE A 1 104 ? -19.254 -1.839 9.441 1.00 93.31 104 ILE A C 1
ATOM 766 O O . ILE A 1 104 ? -19.710 -2.363 8.426 1.00 93.31 104 ILE A O 1
ATOM 770 N N . THR A 1 105 ? -19.699 -2.136 10.660 1.00 92.25 105 THR A N 1
ATOM 771 C CA . THR A 1 105 ? -20.800 -3.071 10.923 1.00 92.25 105 THR A CA 1
ATOM 772 C C . THR A 1 105 ? -21.776 -2.499 11.950 1.00 92.25 105 THR A C 1
ATOM 774 O O . THR A 1 105 ? -21.381 -1.738 12.834 1.00 92.25 105 THR A O 1
ATOM 777 N N . SER A 1 106 ? -23.053 -2.870 11.838 1.00 93.12 106 SER A N 1
ATOM 778 C CA . SER A 1 106 ? -24.108 -2.530 12.801 1.00 93.12 106 SER A CA 1
ATOM 779 C C . SER A 1 106 ? -24.265 -3.568 13.918 1.00 93.12 106 SER A C 1
ATOM 781 O O . SER A 1 106 ? -25.211 -3.483 14.696 1.00 93.12 106 SER A O 1
ATOM 783 N N . ALA A 1 107 ? -23.396 -4.582 13.973 1.00 93.44 107 ALA A N 1
ATOM 784 C CA . ALA A 1 107 ? -23.424 -5.584 15.032 1.00 93.44 107 ALA A CA 1
ATOM 785 C C . ALA A 1 107 ? -23.140 -4.936 16.396 1.00 93.44 107 ALA A C 1
ATOM 787 O O . ALA A 1 107 ? -22.147 -4.221 16.540 1.00 93.44 107 ALA A O 1
ATOM 788 N N . GLU A 1 108 ? -23.989 -5.221 17.388 1.00 91.69 108 GLU A N 1
ATOM 789 C CA . GLU A 1 108 ? -23.926 -4.627 18.731 1.00 91.69 108 GLU A CA 1
ATOM 790 C C . GLU A 1 108 ? -22.557 -4.841 19.383 1.00 91.69 108 GLU A C 1
ATOM 792 O O . GLU A 1 108 ? -21.924 -3.888 19.840 1.00 91.69 108 GLU A O 1
ATOM 797 N N . ASP A 1 109 ? -22.033 -6.062 19.278 1.00 89.00 109 ASP A N 1
ATOM 798 C CA . ASP A 1 109 ? -20.717 -6.416 19.800 1.00 89.00 109 ASP A CA 1
ATOM 799 C C . ASP A 1 109 ? -19.601 -5.550 19.196 1.00 89.00 109 ASP A C 1
ATOM 801 O O . ASP A 1 109 ? -18.584 -5.313 19.841 1.00 89.00 109 ASP A O 1
ATOM 805 N N . SER A 1 110 ? -19.740 -5.054 17.968 1.00 88.06 110 SER A N 1
ATOM 806 C CA . SER A 1 110 ? -18.693 -4.309 17.250 1.00 88.06 110 SER A CA 1
ATOM 807 C C . SER A 1 110 ? -18.915 -2.795 17.230 1.00 88.06 110 SER A C 1
ATOM 809 O O . SER A 1 110 ? -18.150 -2.077 16.585 1.00 88.06 110 SER A O 1
ATOM 811 N N . MET A 1 111 ? -19.913 -2.286 17.959 1.00 90.94 111 MET A N 1
ATOM 812 C CA . MET A 1 111 ? -20.274 -0.864 17.950 1.00 90.94 111 MET A CA 1
ATOM 813 C C . MET A 1 111 ? -19.126 0.063 18.359 1.00 90.94 111 MET A C 1
ATOM 815 O O . MET A 1 111 ? -18.945 1.115 17.745 1.00 90.94 111 MET A 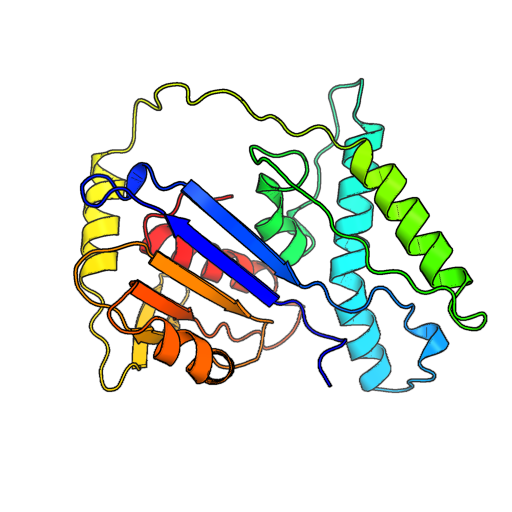O 1
ATOM 819 N N . GLU A 1 112 ? -18.319 -0.318 19.355 1.00 89.38 112 GLU A N 1
ATOM 820 C CA . GLU A 1 112 ? -17.171 0.496 19.775 1.00 89.38 112 GLU A CA 1
ATOM 821 C C . GLU A 1 112 ? -16.144 0.650 18.642 1.00 89.38 112 GLU A C 1
ATOM 823 O O . GLU A 1 112 ? -15.702 1.765 18.367 1.00 89.38 112 GLU A O 1
ATOM 828 N N . GLU A 1 113 ? -15.820 -0.438 17.938 1.00 88.19 113 GLU A N 1
ATOM 829 C CA . GLU A 1 113 ? -14.880 -0.421 16.809 1.00 88.19 113 GLU A CA 1
ATOM 830 C C . GLU A 1 113 ? -15.453 0.374 15.627 1.00 88.19 113 GLU A C 1
ATOM 832 O O . GLU A 1 113 ? -14.759 1.215 15.058 1.00 88.19 113 GLU A O 1
ATOM 837 N N . THR A 1 114 ? -16.749 0.220 15.324 1.00 92.00 114 THR A N 1
ATOM 838 C CA . THR A 1 114 ? -17.444 1.041 14.317 1.00 92.00 114 THR A CA 1
ATOM 839 C C . THR A 1 114 ? -17.325 2.538 14.630 1.00 92.00 114 THR A C 1
ATOM 841 O O . THR A 1 114 ? -17.024 3.334 13.738 1.00 92.00 114 THR A O 1
ATOM 844 N N . ILE A 1 115 ? -17.493 2.944 15.894 1.00 92.94 115 ILE A N 1
ATOM 845 C CA . ILE A 1 115 ? -17.324 4.345 16.313 1.00 92.94 115 ILE A CA 1
ATOM 846 C C . ILE A 1 115 ? -15.873 4.811 16.125 1.00 92.94 115 ILE A C 1
ATOM 848 O O . ILE A 1 115 ? -15.655 5.938 15.673 1.00 92.94 115 ILE A O 1
ATOM 852 N N . GLN A 1 116 ? -14.876 3.983 16.454 1.00 90.44 116 GLN A N 1
ATOM 853 C CA . GLN A 1 116 ? -13.466 4.344 16.256 1.00 90.44 116 GLN A CA 1
ATOM 854 C C . GLN A 1 116 ? -13.123 4.509 14.773 1.00 90.44 116 GLN A C 1
ATOM 856 O O . GLN A 1 116 ? -12.501 5.507 14.405 1.00 90.44 116 GLN A O 1
ATOM 861 N N . THR A 1 117 ? -13.591 3.599 13.917 1.00 92.38 117 THR A N 1
ATOM 862 C CA . THR A 1 117 ? -13.412 3.692 12.464 1.00 92.38 117 THR A CA 1
ATOM 863 C C . THR A 1 117 ? -14.031 4.976 11.912 1.00 92.38 117 THR A C 1
ATOM 865 O O . THR A 1 117 ? -13.378 5.698 11.161 1.00 92.38 117 THR A O 1
ATOM 868 N N . LEU A 1 118 ? -15.251 5.329 12.333 1.00 94.38 118 LEU A N 1
ATOM 869 C CA . LEU A 1 118 ? -15.909 6.572 11.913 1.00 94.38 118 LEU A CA 1
ATOM 870 C C . LEU A 1 118 ? -15.174 7.831 12.401 1.00 94.38 118 LEU A C 1
ATOM 872 O O . LEU A 1 118 ? -15.064 8.805 11.657 1.00 94.38 118 LEU A O 1
ATOM 876 N N . ARG A 1 119 ? -14.632 7.822 13.625 1.00 93.56 119 ARG A N 1
ATOM 877 C CA . ARG A 1 119 ? -13.807 8.930 14.142 1.00 93.56 119 ARG A CA 1
ATOM 878 C C . ARG A 1 119 ? -12.527 9.103 13.335 1.00 93.56 119 ARG A C 1
ATOM 880 O O . ARG A 1 119 ? -12.192 10.230 12.977 1.00 93.56 119 ARG A O 1
ATOM 887 N N . PHE A 1 120 ? -11.842 8.005 13.024 1.00 92.00 120 PHE A N 1
ATOM 888 C CA . PHE A 1 120 ? -10.661 8.039 12.168 1.00 92.00 120 PHE A CA 1
ATOM 889 C C . PHE A 1 120 ? -11.006 8.556 10.768 1.00 92.00 120 PHE A C 1
ATOM 891 O O . PHE A 1 120 ? -10.315 9.439 10.269 1.00 92.00 120 PHE A O 1
ATOM 898 N N . ALA A 1 121 ? -12.102 8.080 10.167 1.00 93.56 121 ALA A N 1
ATOM 899 C CA . ALA A 1 121 ? -12.578 8.539 8.862 1.00 93.56 121 ALA A CA 1
ATOM 900 C C . ALA A 1 121 ? -12.826 10.053 8.845 1.00 93.56 121 ALA A C 1
ATOM 902 O O . ALA A 1 121 ? -12.382 10.747 7.930 1.00 93.56 121 ALA A O 1
ATOM 903 N N . LEU A 1 122 ? -13.477 10.569 9.892 1.00 93.62 122 LEU A N 1
ATOM 904 C CA . LEU A 1 122 ? -13.718 11.997 10.061 1.00 93.62 122 LEU A CA 1
ATOM 905 C C . LEU A 1 122 ? -12.410 12.782 10.208 1.00 93.62 122 LEU A C 1
ATOM 907 O O . LEU A 1 122 ? -12.281 13.856 9.639 1.00 93.62 122 LEU A O 1
ATOM 911 N N . GLN A 1 123 ? -11.414 12.286 10.941 1.00 91.12 123 GLN A N 1
ATOM 912 C CA . GLN A 1 123 ? -10.109 12.955 11.000 1.00 91.12 123 GLN A CA 1
ATOM 913 C C . GLN A 1 123 ? -9.405 12.920 9.639 1.00 91.12 123 GLN A C 1
ATOM 915 O O . GLN A 1 123 ? -8.950 13.951 9.149 1.00 91.12 123 GLN A O 1
ATOM 920 N N . ALA A 1 124 ? -9.365 11.755 8.995 1.00 91.81 124 ALA A N 1
ATOM 921 C CA . ALA A 1 124 ? -8.735 11.565 7.696 1.00 91.81 124 ALA A CA 1
ATOM 922 C C . ALA A 1 124 ? -9.361 12.446 6.604 1.00 91.81 124 ALA A C 1
ATOM 924 O O . ALA A 1 124 ? -8.635 12.934 5.741 1.00 91.81 124 ALA A O 1
ATOM 925 N N . SER A 1 125 ? -10.668 12.730 6.664 1.00 92.31 125 SER A N 1
ATOM 926 C CA . SER A 1 125 ? -11.333 13.620 5.701 1.00 92.31 125 SER A CA 1
ATOM 927 C C . SER A 1 125 ? -10.857 15.075 5.768 1.00 92.31 125 SER A C 1
ATOM 929 O O . SER A 1 125 ? -11.081 15.827 4.824 1.00 92.31 125 SER A O 1
ATOM 931 N N . HIS A 1 126 ? -10.205 15.485 6.861 1.00 90.94 126 HIS A N 1
ATOM 932 C CA . HIS A 1 126 ? -9.606 16.816 6.996 1.00 90.94 126 HIS A CA 1
ATOM 933 C C . HIS A 1 126 ? -8.167 16.881 6.462 1.00 90.94 126 HIS A C 1
ATOM 935 O O . HIS A 1 126 ? -7.586 17.964 6.389 1.00 90.94 126 HIS A O 1
ATOM 941 N N . VAL A 1 127 ? -7.570 15.750 6.069 1.00 89.19 127 VAL A N 1
ATOM 942 C CA . VAL A 1 127 ? -6.234 15.737 5.464 1.00 89.19 127 VAL A CA 1
ATOM 943 C C . VAL A 1 127 ? -6.302 16.337 4.060 1.00 89.19 127 VAL A C 1
ATOM 945 O O . VAL A 1 127 ? -7.013 15.848 3.184 1.00 89.19 127 VAL A O 1
ATOM 948 N N . LYS A 1 128 ? -5.512 17.388 3.823 1.00 87.25 128 LYS A N 1
ATOM 949 C CA . LYS A 1 128 ? -5.408 18.044 2.514 1.00 87.25 128 LYS A CA 1
ATOM 950 C C . LYS A 1 128 ? -4.208 17.522 1.731 1.00 87.25 128 LYS A C 1
ATOM 952 O O . LYS A 1 128 ? -3.059 17.740 2.116 1.00 87.25 128 LYS A O 1
ATOM 957 N N . ASN A 1 129 ? -4.475 16.895 0.588 1.00 86.38 129 ASN A N 1
ATOM 958 C CA . ASN A 1 129 ? -3.436 16.490 -0.358 1.00 86.38 129 ASN A CA 1
ATOM 959 C C . ASN A 1 129 ? -3.044 17.640 -1.296 1.00 86.38 129 ASN A C 1
ATOM 961 O O . ASN A 1 129 ? -3.867 18.464 -1.694 1.00 86.38 129 ASN A O 1
ATOM 965 N N . ARG A 1 130 ? -1.771 17.670 -1.697 1.00 81.88 130 ARG A N 1
ATOM 966 C CA . ARG A 1 130 ? -1.185 18.687 -2.583 1.00 81.88 130 ARG A CA 1
ATOM 967 C C . ARG A 1 130 ? -1.226 18.218 -4.034 1.00 81.88 130 ARG A C 1
ATOM 969 O O . ARG A 1 130 ? -0.193 17.954 -4.650 1.00 81.88 130 ARG A O 1
ATOM 976 N N . VAL A 1 131 ? -2.430 18.084 -4.580 1.00 74.25 131 VAL A N 1
ATOM 977 C CA . VAL A 1 131 ? -2.636 17.674 -5.976 1.00 74.25 131 VAL A CA 1
ATOM 978 C C . VAL A 1 131 ? -2.395 18.878 -6.893 1.00 74.25 131 VAL A C 1
ATOM 980 O O . VAL A 1 131 ? -3.329 19.552 -7.309 1.00 74.25 131 VAL A O 1
ATOM 983 N N . ALA A 1 132 ? -1.130 19.201 -7.172 1.00 61.56 132 ALA A N 1
ATOM 984 C CA . ALA A 1 132 ? -0.798 20.179 -8.208 1.00 61.56 132 ALA A CA 1
ATOM 985 C C . ALA A 1 132 ? -0.953 19.540 -9.600 1.00 61.56 132 ALA A C 1
ATOM 987 O O . ALA A 1 132 ? -0.571 18.381 -9.790 1.00 61.56 132 ALA A O 1
ATOM 988 N N . ASN A 1 133 ? -1.464 20.301 -10.576 1.00 53.97 133 ASN A N 1
ATOM 989 C CA . ASN A 1 133 ? -1.415 19.916 -11.991 1.00 53.97 133 ASN A CA 1
ATOM 990 C C . ASN A 1 133 ? 0.043 19.628 -12.387 1.00 53.97 133 ASN A C 1
ATOM 992 O O . ASN A 1 133 ? 0.947 20.246 -11.827 1.00 53.97 133 ASN A O 1
ATOM 996 N N . LYS A 1 134 ? 0.275 18.668 -13.300 1.00 52.06 134 LYS A N 1
ATOM 997 C CA . LYS A 1 134 ? 1.612 18.310 -13.818 1.00 52.06 134 LYS A CA 1
ATOM 998 C C . LYS A 1 134 ? 2.348 19.585 -14.266 1.00 52.06 134 LYS A C 1
ATOM 1000 O O . LYS A 1 134 ? 2.188 20.025 -15.399 1.00 52.06 134 LYS A O 1
ATOM 1005 N N . GLU A 1 135 ? 3.157 20.183 -13.397 1.00 44.12 135 GLU A N 1
ATOM 1006 C CA . GLU A 1 135 ? 4.226 21.064 -13.848 1.00 44.12 135 GLU A CA 1
ATOM 1007 C C . GLU A 1 135 ? 5.200 20.177 -14.620 1.00 44.12 135 GLU A C 1
ATOM 1009 O O . GLU A 1 135 ? 5.524 19.069 -14.178 1.00 44.12 135 GLU A O 1
ATOM 1014 N N . LYS A 1 136 ? 5.600 20.628 -15.814 1.00 42.72 136 LYS A N 1
ATOM 1015 C CA . LYS A 1 136 ? 6.629 19.961 -16.610 1.00 42.72 136 LYS A CA 1
ATOM 1016 C C . LYS A 1 136 ? 7.865 19.820 -15.729 1.00 42.72 136 LYS A C 1
ATOM 1018 O O . LYS A 1 136 ? 8.503 20.813 -15.392 1.00 42.72 136 LYS A O 1
ATOM 1023 N N . LYS A 1 137 ? 8.172 18.591 -15.324 1.00 44.56 137 LYS A N 1
ATOM 1024 C CA . LYS A 1 137 ? 9.413 18.303 -14.621 1.00 44.56 137 LYS A CA 1
ATOM 1025 C C . LYS A 1 137 ? 10.522 18.313 -15.670 1.00 44.56 137 LYS A C 1
ATOM 1027 O O . LYS A 1 137 ? 10.739 17.316 -16.349 1.00 44.56 137 LYS A O 1
ATOM 1032 N N . ASP A 1 138 ? 11.192 19.448 -15.820 1.00 47.56 138 ASP A N 1
ATOM 1033 C CA . ASP A 1 138 ? 12.514 19.465 -16.435 1.00 47.56 138 ASP A CA 1
ATOM 1034 C C . ASP A 1 138 ? 13.496 18.779 -15.466 1.00 47.56 138 ASP A C 1
ATOM 1036 O O . ASP A 1 138 ? 13.505 19.083 -14.273 1.00 47.56 138 ASP A O 1
ATOM 1040 N N . ARG A 1 139 ? 14.330 17.878 -16.010 1.00 48.03 139 ARG A N 1
ATOM 1041 C CA . ARG A 1 139 ? 15.402 17.070 -15.377 1.00 48.03 139 ARG A CA 1
ATOM 1042 C C . ARG A 1 139 ? 14.996 15.764 -14.680 1.00 48.03 139 ARG A C 1
ATOM 1044 O O . ARG A 1 139 ? 14.643 15.753 -13.505 1.00 48.03 139 ARG A O 1
ATOM 1051 N N . GLU A 1 140 ? 15.188 14.659 -15.409 1.00 47.25 140 GLU A N 1
ATOM 1052 C CA . GLU A 1 140 ? 16.088 13.520 -15.078 1.00 47.25 140 GLU A CA 1
ATOM 1053 C C . GLU A 1 140 ? 16.030 12.410 -16.162 1.00 47.25 140 GLU A C 1
ATOM 1055 O O . GLU A 1 140 ? 16.163 11.225 -15.874 1.00 47.25 140 GLU A O 1
ATOM 1060 N N . THR A 1 141 ? 15.847 12.783 -17.434 1.00 51.09 141 THR A N 1
ATOM 1061 C CA . THR A 1 141 ? 15.583 11.860 -18.556 1.00 51.09 141 THR A CA 1
ATOM 1062 C C . THR A 1 141 ? 16.652 10.770 -18.717 1.00 51.09 141 THR A C 1
ATOM 1064 O O . THR A 1 141 ? 16.330 9.594 -18.665 1.00 51.09 141 THR A O 1
ATOM 1067 N N . ALA A 1 142 ? 17.945 11.104 -18.710 1.00 45.44 142 ALA A N 1
ATOM 1068 C CA . ALA A 1 142 ? 18.989 10.109 -19.002 1.00 45.44 142 ALA A CA 1
ATOM 1069 C C . ALA A 1 142 ? 19.185 8.992 -17.946 1.00 45.44 142 ALA A C 1
ATOM 1071 O O . ALA A 1 142 ? 19.688 7.923 -18.281 1.00 45.44 142 ALA A O 1
ATOM 1072 N N . LYS A 1 143 ? 18.835 9.216 -16.667 1.00 48.25 143 LYS A N 1
ATOM 1073 C CA . LYS A 1 143 ? 18.910 8.157 -15.635 1.00 48.25 143 LYS A CA 1
ATOM 1074 C C . LYS A 1 143 ? 17.640 7.314 -15.598 1.00 48.25 143 LYS A C 1
ATOM 1076 O O . LYS A 1 143 ? 17.741 6.123 -15.338 1.00 48.25 143 LYS A O 1
ATOM 1081 N N . ALA A 1 144 ? 16.482 7.921 -15.856 1.00 51.41 144 ALA A N 1
ATOM 1082 C CA . ALA A 1 144 ? 15.212 7.210 -15.946 1.00 51.41 144 ALA A CA 1
ATOM 1083 C C . ALA A 1 144 ? 15.184 6.258 -17.154 1.00 51.41 144 ALA A C 1
ATOM 1085 O O . ALA A 1 144 ? 14.716 5.133 -17.012 1.00 51.41 144 ALA A O 1
ATOM 1086 N N . ASP A 1 145 ? 15.779 6.661 -18.283 1.00 51.53 145 ASP A N 1
ATOM 1087 C CA . ASP A 1 145 ? 15.835 5.856 -19.510 1.00 51.53 145 ASP A CA 1
ATOM 1088 C C . ASP A 1 145 ? 16.675 4.575 -19.329 1.00 51.53 145 ASP A C 1
ATOM 1090 O O . ASP A 1 145 ? 16.207 3.478 -19.622 1.00 51.53 145 ASP A O 1
ATOM 1094 N N . ALA A 1 146 ? 17.878 4.681 -18.748 1.00 51.59 146 ALA A N 1
ATOM 1095 C CA . ALA A 1 146 ? 18.755 3.526 -18.494 1.00 51.59 146 ALA A CA 1
ATOM 1096 C C . ALA A 1 146 ? 18.191 2.553 -17.438 1.00 51.59 146 ALA A C 1
ATOM 1098 O O . ALA A 1 146 ? 18.457 1.352 -17.454 1.00 51.59 146 ALA A O 1
ATOM 1099 N N . ILE A 1 147 ? 17.414 3.081 -16.494 1.00 53.84 147 ILE A N 1
ATOM 1100 C CA . ILE A 1 147 ? 16.735 2.303 -15.461 1.00 53.84 147 ILE A CA 1
ATOM 1101 C C . ILE A 1 147 ? 15.515 1.579 -16.046 1.00 53.84 147 ILE A C 1
ATOM 1103 O O . ILE A 1 147 ? 15.317 0.399 -15.767 1.00 53.84 147 ILE A O 1
ATOM 1107 N N . ALA A 1 148 ? 14.728 2.251 -16.890 1.00 56.44 148 ALA A N 1
ATOM 1108 C CA . ALA A 1 148 ? 13.627 1.624 -17.612 1.00 56.44 148 ALA A CA 1
ATOM 1109 C C . ALA A 1 148 ? 14.129 0.498 -18.530 1.00 56.44 148 ALA A C 1
ATOM 1111 O O . ALA A 1 148 ? 13.485 -0.543 -18.627 1.00 56.44 148 ALA A O 1
ATOM 1112 N N . GLU A 1 149 ? 15.299 0.668 -19.148 1.00 61.44 149 GLU A N 1
ATOM 1113 C CA . GLU A 1 149 ? 15.945 -0.356 -19.973 1.00 61.44 149 GLU A CA 1
ATOM 1114 C C . GLU A 1 149 ? 16.344 -1.599 -19.154 1.00 61.44 149 GLU A C 1
ATOM 1116 O O . GLU A 1 149 ? 16.033 -2.722 -19.552 1.00 61.44 149 GLU A O 1
ATOM 1121 N N . ALA A 1 150 ? 16.928 -1.414 -17.962 1.00 62.81 150 ALA A N 1
ATOM 1122 C CA . ALA A 1 150 ? 17.231 -2.514 -17.039 1.00 62.81 150 ALA A CA 1
ATOM 1123 C C . ALA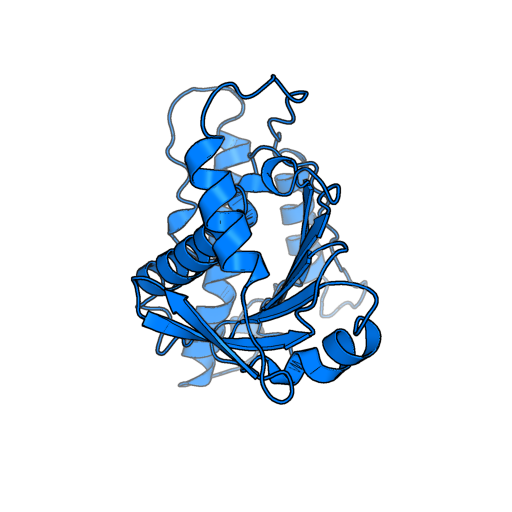 A 1 150 ? 15.960 -3.221 -16.534 1.00 62.81 150 ALA A C 1
ATOM 1125 O O . ALA A 1 150 ? 15.917 -4.451 -16.487 1.00 62.81 150 ALA A O 1
ATOM 1126 N N . GLY A 1 151 ? 14.918 -2.444 -16.216 1.00 63.50 151 GLY A N 1
ATOM 1127 C CA . GLY A 1 151 ? 13.601 -2.940 -15.829 1.00 63.50 151 GLY A CA 1
ATOM 1128 C C . GLY A 1 151 ? 12.955 -3.795 -16.913 1.00 63.50 151 GLY A C 1
ATOM 1129 O O . GLY A 1 151 ? 12.478 -4.890 -16.637 1.00 63.50 151 GLY A O 1
ATOM 1130 N N . ASN A 1 152 ? 12.981 -3.332 -18.162 1.00 64.81 152 ASN A N 1
ATOM 1131 C CA . ASN A 1 152 ? 12.416 -4.045 -19.308 1.00 64.81 152 ASN A CA 1
ATOM 1132 C C . ASN A 1 152 ? 13.186 -5.335 -19.643 1.00 64.81 152 ASN A C 1
ATOM 1134 O O . ASN A 1 152 ? 12.581 -6.281 -20.131 1.00 64.81 152 ASN A O 1
ATOM 1138 N N . ALA A 1 153 ? 14.481 -5.414 -19.323 1.00 68.69 153 ALA A N 1
ATOM 1139 C CA . ALA A 1 153 ? 15.323 -6.581 -19.592 1.00 68.69 153 ALA A CA 1
ATOM 1140 C C . ALA A 1 153 ? 15.212 -7.719 -18.550 1.00 68.69 153 ALA A C 1
ATOM 1142 O O . ALA A 1 153 ? 15.998 -8.670 -18.598 1.00 68.69 153 ALA A O 1
ATOM 1143 N N . LEU A 1 154 ? 14.278 -7.646 -17.591 1.00 77.88 154 LEU A N 1
ATOM 1144 C CA . LEU A 1 154 ? 14.098 -8.702 -16.591 1.00 77.88 154 LEU A CA 1
ATOM 1145 C C . LEU A 1 154 ? 13.670 -10.019 -17.252 1.00 77.88 154 LEU A C 1
ATOM 1147 O O . LEU A 1 154 ? 12.534 -10.170 -17.695 1.00 77.88 154 LEU A O 1
ATOM 1151 N N . ALA A 1 155 ? 14.566 -11.002 -17.251 1.00 79.62 155 ALA A N 1
ATOM 1152 C CA . ALA A 1 155 ? 14.262 -12.348 -17.712 1.00 79.62 155 ALA A CA 1
ATOM 1153 C C . ALA A 1 155 ? 13.704 -13.198 -16.562 1.00 79.62 155 ALA A C 1
ATOM 1155 O O . ALA A 1 155 ? 14.350 -13.364 -15.524 1.00 79.62 155 ALA A O 1
ATOM 1156 N N . LEU A 1 156 ? 12.516 -13.772 -16.764 1.00 84.75 156 LEU A N 1
ATOM 1157 C CA . LEU A 1 156 ? 11.911 -14.733 -15.843 1.00 84.75 156 LEU A CA 1
ATOM 1158 C C . LEU A 1 156 ? 11.961 -16.141 -16.446 1.00 84.75 156 LEU A C 1
ATOM 1160 O O . LEU A 1 156 ? 11.556 -16.350 -17.588 1.00 84.75 156 LEU A O 1
ATOM 1164 N N . SER A 1 157 ? 12.414 -17.120 -15.662 1.00 83.62 157 SER A N 1
ATOM 1165 C CA . SER A 1 157 ? 12.361 -18.544 -16.009 1.00 83.62 157 SER A CA 1
ATOM 1166 C C . SER A 1 157 ? 11.219 -19.193 -15.238 1.00 83.62 157 SER A C 1
ATOM 1168 O O . SER A 1 157 ? 11.180 -19.110 -14.012 1.00 83.62 157 SER A O 1
ATOM 1170 N N . GLU A 1 158 ? 10.258 -19.793 -15.944 1.00 83.75 158 GLU A N 1
ATOM 1171 C CA . GLU A 1 158 ? 9.032 -20.351 -15.340 1.00 83.75 158 GLU A CA 1
ATOM 1172 C C . GLU A 1 158 ? 8.291 -19.341 -14.435 1.00 83.75 158 GLU A C 1
ATOM 1174 O O . GLU A 1 158 ? 7.723 -19.683 -13.400 1.00 83.75 158 GLU A O 1
ATOM 1179 N N . GLY A 1 159 ? 8.331 -18.058 -14.815 1.00 83.88 159 GLY A N 1
ATOM 1180 C CA . GLY A 1 159 ? 7.734 -16.956 -14.057 1.00 83.88 159 GLY A CA 1
ATOM 1181 C C . GLY A 1 159 ? 8.502 -16.556 -12.795 1.00 83.88 159 GLY A C 1
ATOM 1182 O O . GLY A 1 159 ? 8.047 -15.683 -12.065 1.00 83.88 159 GLY A O 1
ATOM 1183 N N . ARG A 1 160 ? 9.665 -17.151 -12.515 1.00 87.75 160 ARG A N 1
ATOM 1184 C CA . ARG A 1 160 ? 10.525 -16.796 -11.380 1.00 87.75 160 ARG A CA 1
ATOM 1185 C C . ARG A 1 160 ? 11.798 -16.108 -11.849 1.00 87.75 160 ARG A C 1
ATOM 1187 O O . ARG A 1 160 ? 12.371 -16.450 -12.880 1.00 87.75 160 ARG A O 1
ATOM 1194 N N . GLY A 1 161 ? 12.259 -15.149 -11.060 1.00 87.50 161 GLY A N 1
ATOM 1195 C CA . GLY A 1 161 ? 13.493 -14.427 -11.330 1.00 87.50 161 GLY A CA 1
ATOM 1196 C C . GLY A 1 161 ? 14.009 -13.704 -10.101 1.00 87.50 161 GLY A C 1
ATOM 1197 O O . GLY A 1 161 ? 13.492 -13.864 -8.991 1.00 87.50 161 GLY A O 1
ATOM 1198 N N . VAL A 1 162 ? 15.045 -12.904 -10.313 1.00 86.62 162 VAL A N 1
ATOM 1199 C CA . VAL A 1 162 ? 15.698 -12.126 -9.265 1.00 86.62 162 VAL A CA 1
ATOM 1200 C C . VAL A 1 162 ? 15.942 -10.720 -9.783 1.00 86.62 162 VAL A C 1
ATOM 1202 O O . VAL A 1 162 ? 16.453 -10.546 -10.887 1.00 86.62 162 VAL A O 1
ATOM 1205 N N . VAL A 1 163 ? 15.590 -9.726 -8.971 1.00 83.69 163 VAL A N 1
ATOM 1206 C CA . VAL A 1 163 ? 15.964 -8.334 -9.209 1.00 83.69 163 VAL A CA 1
ATOM 1207 C C . VAL A 1 163 ? 17.217 -8.031 -8.382 1.00 83.69 163 VAL A C 1
ATOM 1209 O O . VAL A 1 163 ? 17.150 -8.104 -7.151 1.00 83.69 163 VAL A O 1
ATOM 1212 N N . PRO A 1 164 ? 18.354 -7.696 -9.019 1.00 80.94 164 PRO A N 1
ATOM 1213 C CA . PRO A 1 164 ? 19.588 -7.395 -8.309 1.00 80.94 164 PRO A CA 1
ATOM 1214 C C . PRO A 1 164 ? 19.532 -5.968 -7.754 1.00 80.94 164 PRO A C 1
ATOM 1216 O O . PRO A 1 164 ? 19.739 -4.990 -8.480 1.00 80.94 164 PRO A O 1
ATOM 1219 N N . LEU A 1 165 ? 19.236 -5.828 -6.460 1.00 78.12 165 LEU A N 1
ATOM 1220 C CA . LEU A 1 165 ? 19.255 -4.533 -5.779 1.00 78.12 165 LEU A CA 1
ATOM 1221 C C . LEU A 1 165 ? 20.587 -4.325 -5.060 1.00 78.12 165 LEU A C 1
ATOM 1223 O O . LEU A 1 165 ? 21.276 -5.265 -4.672 1.00 78.12 165 LEU A O 1
ATOM 1227 N N . LYS A 1 166 ? 20.937 -3.060 -4.808 1.00 72.12 166 LYS A N 1
ATOM 1228 C CA . LYS A 1 166 ? 22.142 -2.706 -4.031 1.00 72.12 166 LYS A CA 1
ATOM 1229 C C . LYS A 1 166 ? 22.118 -3.253 -2.603 1.00 72.12 166 LYS A C 1
ATOM 1231 O O . LYS A 1 166 ? 23.169 -3.403 -1.991 1.00 72.12 166 LYS A O 1
ATOM 1236 N N . THR A 1 167 ? 20.925 -3.487 -2.075 1.00 70.62 167 THR A N 1
ATOM 1237 C CA . THR A 1 167 ? 20.669 -4.012 -0.734 1.00 70.62 167 THR A CA 1
ATOM 1238 C C . THR A 1 167 ? 20.629 -5.542 -0.692 1.00 70.62 167 THR A C 1
ATOM 1240 O O . THR A 1 167 ? 20.686 -6.121 0.390 1.00 70.62 167 THR A O 1
ATOM 1243 N N . GLY A 1 168 ? 20.602 -6.200 -1.855 1.00 78.19 168 GLY A N 1
ATOM 1244 C CA . GLY A 1 168 ? 20.544 -7.647 -1.995 1.00 78.19 168 GLY A CA 1
ATOM 1245 C C . GLY A 1 168 ? 19.583 -8.085 -3.097 1.00 78.19 168 GLY A C 1
ATOM 1246 O O . GLY A 1 168 ? 18.740 -7.327 -3.571 1.00 78.19 168 GLY A O 1
ATOM 1247 N N . ASP A 1 169 ? 19.716 -9.338 -3.500 1.00 84.19 169 ASP A N 1
ATOM 1248 C CA . ASP A 1 169 ? 18.876 -9.948 -4.522 1.00 84.19 169 ASP A CA 1
ATOM 1249 C C . ASP A 1 169 ? 17.448 -10.166 -4.004 1.00 84.19 169 ASP A C 1
ATOM 1251 O O . ASP A 1 169 ? 17.231 -10.877 -3.016 1.00 84.19 169 ASP A O 1
ATOM 1255 N N . VAL A 1 170 ? 16.462 -9.580 -4.690 1.00 84.12 170 VAL A N 1
ATOM 1256 C CA . VAL A 1 170 ? 15.042 -9.744 -4.355 1.00 84.12 170 VAL A CA 1
ATOM 1257 C C . VAL A 1 170 ? 14.410 -10.770 -5.293 1.00 84.12 170 VAL A C 1
ATOM 1259 O O . VAL A 1 170 ? 14.328 -10.526 -6.500 1.00 84.12 170 VAL A O 1
ATOM 1262 N N . PRO A 1 171 ? 13.928 -11.913 -4.773 1.00 87.12 171 PRO A N 1
ATOM 1263 C CA . PRO A 1 171 ? 13.224 -12.885 -5.590 1.00 87.12 171 PRO A CA 1
ATOM 1264 C C . PRO A 1 171 ? 11.865 -12.334 -6.021 1.00 87.12 171 PRO A C 1
ATOM 1266 O O . PRO A 1 171 ? 11.120 -11.762 -5.220 1.00 87.12 171 PRO A O 1
ATOM 1269 N N . VAL A 1 172 ? 11.532 -12.549 -7.290 1.00 87.69 172 VAL A N 1
ATOM 1270 C CA . VAL A 1 172 ? 10.278 -12.112 -7.906 1.00 87.69 172 VAL A CA 1
ATOM 1271 C C . VAL A 1 172 ? 9.558 -13.287 -8.559 1.00 87.69 172 VAL A C 1
ATOM 1273 O O . VAL A 1 172 ? 10.184 -14.191 -9.117 1.00 87.69 172 VAL A O 1
ATOM 1276 N N . LEU A 1 173 ? 8.229 -13.257 -8.489 1.00 88.88 173 LEU A N 1
ATOM 1277 C CA . LEU A 1 173 ? 7.333 -14.121 -9.255 1.00 88.88 173 LEU A CA 1
ATOM 1278 C C . LEU A 1 173 ? 6.501 -13.242 -10.191 1.00 88.88 173 LEU A C 1
ATOM 1280 O O . LEU A 1 173 ? 6.008 -12.208 -9.755 1.00 88.88 173 LEU A O 1
ATOM 1284 N N . GLY A 1 174 ? 6.312 -13.613 -11.450 1.00 88.31 174 GLY A N 1
ATOM 1285 C CA . GLY A 1 174 ? 5.592 -12.756 -12.379 1.00 88.31 174 GLY A CA 1
ATOM 1286 C C . GLY A 1 174 ? 5.529 -13.247 -13.815 1.00 88.31 174 GLY A C 1
ATOM 1287 O O . GLY A 1 174 ? 5.983 -14.338 -14.150 1.00 88.31 174 GLY A O 1
ATOM 1288 N N . ASP A 1 175 ? 4.966 -12.385 -14.650 1.00 86.12 175 ASP A N 1
ATOM 1289 C CA . ASP A 1 175 ? 4.981 -12.474 -16.105 1.00 86.12 175 ASP A CA 1
ATOM 1290 C C . ASP A 1 175 ? 5.499 -11.134 -16.621 1.00 86.12 175 ASP A C 1
ATOM 1292 O O . ASP A 1 175 ? 4.824 -10.107 -16.519 1.00 86.12 175 ASP A O 1
ATOM 1296 N N . TRP A 1 176 ? 6.746 -11.131 -17.076 1.00 82.19 176 TRP A N 1
ATOM 1297 C CA . TRP A 1 176 ? 7.445 -9.924 -17.486 1.00 82.19 176 TRP A CA 1
ATOM 1298 C C . TRP A 1 176 ? 7.876 -10.084 -18.936 1.00 82.19 176 TRP A C 1
ATOM 1300 O O . TRP A 1 176 ? 8.830 -10.797 -19.236 1.00 82.19 176 TRP A O 1
ATOM 1310 N N . GLY A 1 177 ? 7.093 -9.486 -19.829 1.00 70.62 177 GLY A N 1
ATOM 1311 C CA . GLY A 1 177 ? 7.341 -9.457 -21.266 1.00 70.62 177 GLY A CA 1
ATOM 1312 C C . GLY A 1 177 ? 7.394 -8.027 -21.795 1.00 70.62 177 GLY A C 1
ATOM 1313 O O . GLY A 1 177 ? 7.360 -7.066 -21.024 1.00 70.62 177 GLY A O 1
ATOM 1314 N N . ASP A 1 178 ? 7.448 -7.888 -23.116 1.00 64.94 178 ASP A N 1
ATOM 1315 C CA . ASP A 1 178 ? 7.550 -6.588 -23.776 1.00 64.94 178 ASP A CA 1
ATOM 1316 C C . ASP A 1 178 ? 6.181 -5.896 -23.899 1.00 64.94 178 ASP A C 1
ATOM 1318 O O . ASP A 1 178 ? 5.208 -6.483 -24.373 1.00 64.94 178 ASP A O 1
ATOM 1322 N N . GLY A 1 179 ? 6.124 -4.614 -23.522 1.00 63.09 179 GLY A N 1
ATOM 1323 C CA . GLY A 1 179 ? 4.950 -3.752 -23.719 1.00 63.09 179 GLY A CA 1
ATOM 1324 C C . GLY A 1 179 ? 3.869 -3.839 -22.630 1.00 63.09 179 GLY A C 1
ATOM 1325 O O . GLY A 1 179 ? 3.858 -4.725 -21.779 1.00 63.09 179 GLY A O 1
ATOM 1326 N N . GLY A 1 180 ? 2.953 -2.865 -22.628 1.00 64.94 180 GLY A N 1
ATOM 1327 C CA . GLY A 1 180 ? 1.809 -2.812 -21.710 1.00 64.94 180 GLY A CA 1
ATOM 1328 C C . GLY A 1 180 ? 2.065 -2.215 -20.307 1.00 64.94 180 GLY A C 1
ATOM 1329 O O . GLY A 1 180 ? 3.207 -1.930 -19.911 1.00 64.94 180 GLY A O 1
ATOM 1330 N N . PRO A 1 181 ? 0.980 -1.989 -19.535 1.00 70.12 181 PRO A N 1
ATOM 1331 C CA . PRO A 1 181 ? 1.050 -1.426 -18.187 1.00 70.12 181 PRO A CA 1
ATOM 1332 C C . PRO A 1 181 ? 1.782 -2.375 -17.232 1.00 70.12 181 PRO A C 1
ATOM 1334 O O . PRO A 1 181 ? 1.742 -3.594 -17.404 1.00 70.12 181 PRO A O 1
ATOM 1337 N N . ALA A 1 182 ? 2.445 -1.814 -16.221 1.00 75.50 182 ALA A N 1
ATOM 1338 C CA . ALA A 1 182 ? 3.188 -2.575 -15.225 1.00 75.50 182 ALA A CA 1
ATOM 1339 C C . ALA A 1 182 ? 2.390 -2.669 -13.919 1.00 75.50 182 ALA A C 1
ATOM 1341 O O . ALA A 1 182 ? 1.907 -1.674 -13.389 1.00 75.50 182 ALA A O 1
ATOM 1342 N N . VAL A 1 183 ? 2.258 -3.864 -13.367 1.00 75.88 183 VAL A N 1
ATOM 1343 C CA . VAL A 1 183 ? 1.552 -4.134 -12.116 1.00 75.88 183 VAL A CA 1
ATOM 1344 C C . VAL A 1 183 ? 2.542 -4.752 -11.141 1.00 75.88 183 VAL A C 1
ATOM 1346 O O . VAL A 1 183 ? 3.090 -5.822 -11.385 1.00 75.88 183 VAL A O 1
ATOM 1349 N N . ILE A 1 184 ? 2.779 -4.074 -10.025 1.00 77.50 184 ILE A N 1
ATOM 1350 C CA . ILE A 1 184 ? 3.644 -4.548 -8.951 1.00 77.50 184 ILE A CA 1
ATOM 1351 C C . ILE A 1 184 ? 2.760 -4.933 -7.766 1.00 77.50 184 ILE A C 1
ATOM 1353 O O . ILE A 1 184 ? 2.134 -4.096 -7.114 1.00 77.50 184 ILE A O 1
ATOM 1357 N N . CYS A 1 185 ? 2.716 -6.221 -7.470 1.00 76.38 185 CYS A N 1
ATOM 1358 C CA . CYS A 1 185 ? 1.963 -6.788 -6.365 1.00 76.38 185 CYS A CA 1
ATOM 1359 C C . CYS A 1 185 ? 2.849 -6.829 -5.113 1.00 76.38 185 CYS A C 1
ATOM 1361 O O . CYS A 1 185 ? 3.642 -7.754 -4.943 1.00 76.38 185 CYS A O 1
ATOM 1363 N N . LEU A 1 186 ? 2.724 -5.838 -4.227 1.00 72.19 186 LEU A N 1
ATOM 1364 C CA . LEU A 1 186 ? 3.412 -5.837 -2.936 1.00 72.19 186 LEU A CA 1
ATOM 1365 C C . LEU A 1 186 ? 2.493 -6.486 -1.888 1.00 72.19 186 LEU A C 1
ATOM 1367 O O . LEU A 1 186 ? 1.341 -6.097 -1.703 1.00 72.19 186 LEU A O 1
ATOM 1371 N N . HIS A 1 187 ? 2.983 -7.487 -1.168 1.00 68.75 187 HIS A N 1
ATOM 1372 C CA . HIS A 1 187 ? 2.246 -8.071 -0.047 1.00 68.75 187 HIS A CA 1
ATOM 1373 C C . HIS A 1 187 ? 3.101 -8.082 1.202 1.00 68.75 187 HIS A C 1
ATOM 1375 O O . HIS A 1 187 ? 4.327 -8.102 1.117 1.00 68.75 187 HIS A O 1
ATOM 1381 N N . ASP A 1 188 ? 2.400 -8.086 2.334 1.00 59.94 188 ASP A N 1
ATOM 1382 C CA . ASP A 1 188 ? 2.895 -8.199 3.694 1.00 59.94 188 ASP A CA 1
ATOM 1383 C C . ASP A 1 188 ? 4.229 -8.927 3.858 1.00 59.94 188 ASP A C 1
ATOM 1385 O O . ASP A 1 188 ? 4.503 -9.982 3.269 1.00 59.94 188 ASP A O 1
ATOM 1389 N N . PHE A 1 189 ? 5.024 -8.330 4.731 1.00 59.56 189 PHE A N 1
ATOM 1390 C CA . PHE A 1 189 ? 6.447 -8.527 4.866 1.00 59.56 189 PHE A CA 1
ATOM 1391 C C . PHE A 1 189 ? 6.729 -9.872 5.544 1.00 59.56 189 PHE A C 1
ATOM 1393 O O . PHE A 1 189 ? 6.556 -10.030 6.748 1.00 59.56 189 PHE A O 1
ATOM 1400 N N . GLY A 1 190 ? 7.153 -10.861 4.752 1.00 54.66 190 GLY A N 1
ATOM 1401 C CA . GLY A 1 190 ? 7.413 -12.230 5.217 1.00 54.66 190 GLY A CA 1
ATOM 1402 C C . GLY A 1 190 ? 6.688 -13.335 4.442 1.00 54.66 190 GLY A C 1
ATOM 1403 O O . GLY A 1 190 ? 6.948 -14.510 4.699 1.00 54.66 190 GLY A O 1
ATOM 1404 N N . LYS A 1 191 ? 5.818 -12.999 3.479 1.00 64.69 191 LYS A N 1
ATOM 1405 C CA . LYS A 1 191 ? 5.190 -13.976 2.569 1.00 64.69 191 LYS A CA 1
ATOM 1406 C C . LYS A 1 191 ? 5.820 -13.949 1.175 1.00 64.69 191 LYS A C 1
ATOM 1408 O O . LYS A 1 191 ? 6.329 -12.923 0.734 1.00 64.69 191 LYS A O 1
ATOM 1413 N N . THR A 1 192 ? 5.785 -15.087 0.482 1.00 73.06 192 THR A N 1
ATOM 1414 C CA . THR A 1 192 ? 6.286 -15.212 -0.893 1.00 73.06 192 THR A CA 1
ATOM 1415 C C . THR A 1 192 ? 5.285 -14.668 -1.911 1.00 73.06 192 THR A C 1
ATOM 1417 O O . THR A 1 192 ? 4.089 -14.539 -1.639 1.00 73.06 192 THR A O 1
ATOM 1420 N N . GLY A 1 193 ? 5.768 -14.372 -3.119 1.00 71.62 193 GLY A N 1
ATOM 1421 C CA . GLY A 1 193 ? 4.934 -13.943 -4.244 1.00 71.62 193 GLY A CA 1
ATOM 1422 C C . GLY A 1 193 ? 3.888 -14.974 -4.691 1.00 71.62 193 GLY A C 1
ATOM 1423 O O . GLY A 1 193 ? 2.959 -14.608 -5.404 1.00 71.62 193 GLY A O 1
ATOM 1424 N N . ASP A 1 194 ? 3.977 -16.233 -4.242 1.00 80.56 194 ASP A N 1
ATOM 1425 C CA . ASP A 1 194 ? 3.093 -17.332 -4.668 1.00 80.56 194 ASP A CA 1
ATOM 1426 C C . ASP A 1 194 ? 1.606 -17.065 -4.369 1.00 80.56 194 ASP A C 1
ATOM 1428 O O . ASP A 1 194 ? 0.728 -17.529 -5.091 1.00 80.56 194 ASP A O 1
ATOM 1432 N N . GLN A 1 195 ? 1.297 -16.253 -3.356 1.00 77.81 195 GLN A N 1
ATOM 1433 C CA . GLN A 1 195 ? -0.080 -15.831 -3.060 1.00 77.81 195 GLN A CA 1
ATOM 1434 C C . GLN A 1 195 ? -0.735 -15.016 -4.187 1.00 77.81 195 GLN A C 1
ATOM 1436 O O . GLN A 1 195 ? -1.960 -14.951 -4.272 1.00 77.81 195 GLN A O 1
ATOM 1441 N N . PHE A 1 196 ? 0.068 -14.421 -5.070 1.00 80.62 196 PHE A N 1
ATOM 1442 C CA . PHE A 1 196 ? -0.405 -13.703 -6.248 1.00 80.62 196 PHE A CA 1
ATOM 1443 C C . PHE A 1 196 ? -0.429 -14.559 -7.509 1.00 80.62 196 PHE A C 1
ATOM 1445 O O . PHE A 1 196 ? -0.751 -14.023 -8.565 1.00 80.62 196 PHE A O 1
ATOM 1452 N N . ALA A 1 197 ? -0.142 -15.864 -7.436 1.00 83.88 197 ALA A N 1
ATOM 1453 C CA . ALA A 1 197 ? -0.109 -16.732 -8.614 1.00 83.88 197 ALA A CA 1
ATOM 1454 C C . ALA A 1 197 ? -1.392 -16.622 -9.457 1.00 83.88 197 ALA A C 1
ATOM 1456 O O . ALA A 1 197 ? -1.307 -16.446 -10.667 1.00 83.88 197 ALA A O 1
ATOM 1457 N N . GLY A 1 198 ? -2.570 -16.601 -8.820 1.00 84.44 198 GLY A N 1
ATOM 1458 C CA . GLY A 1 198 ? -3.843 -16.429 -9.533 1.00 84.44 198 GLY A CA 1
ATOM 1459 C C . GLY A 1 198 ? -4.013 -15.050 -10.189 1.00 84.44 198 GLY A C 1
ATOM 1460 O O . GLY A 1 198 ? -4.573 -14.947 -11.277 1.00 84.44 198 GLY A O 1
ATOM 1461 N N . VAL A 1 199 ? -3.498 -13.982 -9.566 1.00 82.12 199 VAL A N 1
ATOM 1462 C CA . VAL A 1 199 ? -3.506 -12.627 -10.152 1.00 82.12 199 VAL A CA 1
ATOM 1463 C C . VAL A 1 199 ? -2.550 -12.560 -11.344 1.00 82.12 199 VAL A C 1
ATOM 1465 O O . VAL A 1 199 ? -2.916 -12.030 -12.391 1.00 82.12 199 VAL A O 1
ATOM 1468 N N . ILE A 1 200 ? -1.350 -13.129 -11.197 1.00 86.31 200 ILE A N 1
ATOM 1469 C CA . ILE A 1 200 ? -0.328 -13.205 -12.246 1.00 86.31 200 ILE A CA 1
ATOM 1470 C C . ILE A 1 200 ? -0.868 -13.992 -13.441 1.00 86.31 200 ILE A C 1
ATOM 1472 O O . ILE A 1 200 ? -0.783 -13.515 -14.565 1.00 86.31 200 ILE A O 1
ATOM 1476 N N . GLU A 1 201 ? -1.491 -15.149 -13.212 1.00 88.00 201 GLU A N 1
ATOM 1477 C CA . GLU A 1 201 ? -2.097 -15.962 -14.270 1.00 88.00 201 GLU A CA 1
ATOM 1478 C C . GLU A 1 201 ? -3.194 -15.198 -15.025 1.00 88.00 201 GLU A C 1
ATOM 1480 O O . GLU A 1 201 ? -3.240 -15.225 -16.253 1.00 88.00 201 GLU A O 1
ATOM 1485 N N . HIS A 1 202 ? -4.049 -14.459 -14.313 1.00 87.12 202 HIS A N 1
ATOM 1486 C CA . HIS A 1 202 ? -5.145 -13.716 -14.937 1.00 87.12 202 HIS A CA 1
ATOM 1487 C C . HIS A 1 202 ? -4.680 -12.521 -15.788 1.00 87.12 202 HIS A C 1
ATOM 1489 O O . HIS A 1 202 ? -5.350 -12.134 -16.760 1.00 87.12 202 HIS A O 1
ATOM 1495 N N . LEU A 1 203 ? -3.561 -11.914 -15.392 1.00 83.75 203 LEU A N 1
ATOM 1496 C CA . LEU A 1 203 ? -2.950 -10.761 -16.051 1.00 83.75 203 LEU A CA 1
ATOM 1497 C C . LEU A 1 203 ? -1.877 -11.146 -17.076 1.00 83.75 203 LEU A C 1
ATOM 1499 O O . LEU A 1 203 ? -1.445 -10.280 -17.839 1.00 83.75 203 LEU A O 1
ATOM 1503 N N . LYS A 1 204 ? -1.498 -12.425 -17.129 1.00 85.56 204 LYS A N 1
ATOM 1504 C CA . LYS A 1 204 ? -0.514 -12.970 -18.060 1.00 85.56 204 LYS A CA 1
ATOM 1505 C C . LYS A 1 204 ? -0.829 -12.557 -19.500 1.00 85.56 204 LYS A C 1
ATOM 1507 O O . LYS A 1 204 ? -1.957 -12.729 -19.966 1.00 85.56 204 LYS A O 1
ATOM 1512 N N . GLY A 1 205 ? 0.150 -11.976 -20.192 1.00 79.19 205 GLY A N 1
ATOM 1513 C CA . GLY A 1 205 ? 0.006 -11.470 -21.565 1.00 79.19 205 GLY A CA 1
ATOM 1514 C C . GLY A 1 205 ? -0.894 -10.235 -21.749 1.00 79.19 205 GLY A C 1
ATOM 1515 O O . GLY A 1 205 ? -1.061 -9.782 -22.878 1.00 79.19 205 GLY A O 1
ATOM 1516 N N . LYS A 1 206 ? -1.480 -9.677 -20.679 1.00 81.25 206 LYS A N 1
ATOM 1517 C CA . LYS A 1 206 ? -2.268 -8.424 -20.712 1.00 81.25 206 LYS A CA 1
ATOM 1518 C C . LYS A 1 206 ? -1.519 -7.244 -20.095 1.00 81.25 206 LYS A C 1
ATOM 1520 O O . LYS A 1 206 ? -1.781 -6.096 -20.445 1.00 81.25 206 LYS A O 1
ATOM 1525 N N . ALA A 1 207 ? -0.649 -7.526 -19.133 1.00 78.75 207 ALA A N 1
ATOM 1526 C CA . ALA A 1 207 ? 0.155 -6.554 -18.412 1.00 78.75 207 ALA A CA 1
ATOM 1527 C C . ALA A 1 207 ? 1.462 -7.211 -17.967 1.00 78.75 207 ALA A C 1
ATOM 1529 O O . ALA A 1 207 ? 1.528 -8.428 -17.802 1.00 78.75 207 ALA A O 1
ATOM 1530 N N . ARG A 1 208 ? 2.476 -6.391 -17.707 1.00 81.50 208 ARG A N 1
ATOM 1531 C CA . ARG A 1 208 ? 3.712 -6.837 -17.064 1.00 81.50 208 ARG A CA 1
ATOM 1532 C C . ARG A 1 208 ? 3.457 -6.913 -15.572 1.00 81.50 208 ARG A C 1
ATOM 1534 O O . ARG A 1 208 ? 3.130 -5.893 -14.973 1.00 81.50 208 ARG A O 1
ATOM 1541 N N . VAL A 1 209 ? 3.564 -8.086 -14.963 1.00 83.81 209 VAL A N 1
ATOM 154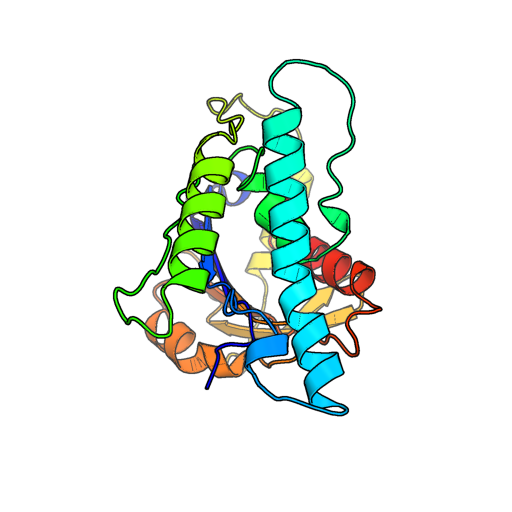2 C CA . VAL A 1 209 ? 3.212 -8.274 -13.549 1.00 83.81 209 VAL A CA 1
ATOM 1543 C C . VAL A 1 209 ? 4.385 -8.837 -12.771 1.00 83.81 209 VAL A C 1
ATOM 1545 O O . VAL A 1 209 ? 4.949 -9.850 -13.168 1.00 83.81 209 VAL A O 1
ATOM 1548 N N . LEU A 1 210 ? 4.716 -8.215 -11.637 1.00 85.94 210 LEU A N 1
ATOM 1549 C CA . LEU A 1 210 ? 5.723 -8.706 -10.695 1.00 85.94 210 LEU A CA 1
ATOM 1550 C C . LEU A 1 210 ? 5.192 -8.726 -9.268 1.00 85.94 210 LEU A C 1
ATOM 1552 O O . LEU A 1 210 ? 4.641 -7.747 -8.776 1.00 85.94 210 LEU A O 1
ATOM 1556 N N . ALA A 1 211 ? 5.451 -9.823 -8.576 1.00 86.75 211 ALA A N 1
ATOM 1557 C CA . ALA A 1 211 ? 5.254 -10.014 -7.152 1.00 86.75 211 ALA A CA 1
ATOM 1558 C C . ALA A 1 211 ? 6.625 -10.215 -6.477 1.00 86.75 211 ALA A C 1
ATOM 1560 O O . ALA A 1 211 ? 7.122 -11.347 -6.409 1.00 86.75 211 ALA A O 1
ATOM 1561 N N . PRO A 1 212 ? 7.280 -9.135 -6.011 1.00 84.94 212 PRO A N 1
ATOM 1562 C CA . PRO A 1 212 ? 8.516 -9.230 -5.243 1.00 84.94 212 PRO A CA 1
ATOM 1563 C C . PRO A 1 212 ? 8.277 -9.835 -3.859 1.00 84.94 212 PRO A C 1
ATOM 1565 O O . PRO A 1 212 ? 7.264 -9.588 -3.207 1.00 84.94 212 PRO A O 1
ATOM 1568 N N . THR A 1 213 ? 9.247 -10.616 -3.393 1.00 83.75 213 THR A N 1
ATOM 1569 C CA . THR A 1 213 ? 9.236 -11.226 -2.063 1.00 83.75 213 THR A CA 1
ATOM 1570 C C . THR A 1 213 ? 10.261 -10.534 -1.174 1.00 83.75 213 THR A C 1
ATOM 1572 O O . THR A 1 213 ? 11.457 -10.815 -1.254 1.00 83.75 213 THR A O 1
ATOM 1575 N N . PHE A 1 214 ? 9.794 -9.654 -0.290 1.00 76.06 214 PHE A N 1
ATOM 1576 C CA . PHE A 1 214 ? 10.647 -9.023 0.716 1.00 76.06 214 PHE A CA 1
ATOM 1577 C C . PHE A 1 214 ? 10.706 -9.882 1.980 1.00 76.06 214 PHE A C 1
ATOM 1579 O O . PHE A 1 214 ? 9.679 -10.216 2.577 1.00 76.06 214 PHE A O 1
ATOM 1586 N N . ARG A 1 215 ? 11.919 -10.241 2.411 1.00 64.69 215 ARG A N 1
ATOM 1587 C CA . ARG A 1 215 ? 12.126 -10.983 3.659 1.00 64.69 215 ARG A CA 1
ATOM 1588 C C . ARG A 1 215 ? 12.278 -10.010 4.824 1.00 64.69 215 ARG A C 1
ATOM 1590 O O . ARG A 1 215 ? 13.373 -9.527 5.091 1.00 64.69 215 ARG A O 1
ATOM 1597 N N . MET A 1 216 ? 11.204 -9.786 5.576 1.00 61.12 216 MET A N 1
ATOM 1598 C CA . MET A 1 216 ? 11.327 -9.227 6.924 1.00 61.12 216 MET A CA 1
ATOM 1599 C C . MET A 1 216 ? 11.605 -10.353 7.915 1.00 61.12 216 MET A C 1
ATOM 1601 O O . MET A 1 216 ? 10.729 -11.154 8.218 1.00 61.12 216 MET A O 1
ATOM 1605 N N . ALA A 1 217 ? 12.831 -10.412 8.436 1.00 48.12 217 ALA A N 1
ATOM 1606 C CA . ALA A 1 217 ? 13.152 -11.329 9.529 1.00 48.12 217 ALA A CA 1
ATOM 1607 C C . ALA A 1 217 ? 12.504 -10.883 10.856 1.00 48.12 217 ALA A C 1
ATOM 1609 O O . ALA A 1 217 ? 12.097 -11.724 11.650 1.00 48.12 217 ALA A O 1
ATOM 1610 N N . THR A 1 218 ? 12.410 -9.566 11.096 1.00 52.62 218 THR A N 1
ATOM 1611 C CA . THR A 1 218 ? 11.731 -8.943 12.249 1.00 52.62 218 THR A CA 1
ATOM 1612 C C . THR A 1 218 ? 11.321 -7.499 11.915 1.00 52.62 218 THR A C 1
ATOM 1614 O O . THR A 1 218 ? 11.981 -6.851 11.100 1.00 52.62 218 THR A O 1
ATOM 1617 N N . GLU A 1 219 ? 10.311 -6.948 12.602 1.00 50.88 219 GLU A N 1
ATOM 1618 C CA . GLU A 1 219 ? 9.919 -5.526 12.487 1.00 50.88 219 GLU A CA 1
ATOM 1619 C C . GLU A 1 219 ? 11.036 -4.535 12.872 1.00 50.88 219 GLU A C 1
ATOM 1621 O O . GLU A 1 219 ? 10.977 -3.364 12.506 1.00 50.88 219 GLU A O 1
ATOM 1626 N N . LYS A 1 220 ? 12.097 -4.986 13.563 1.00 50.06 220 LYS A N 1
ATOM 1627 C CA . LYS A 1 220 ? 13.266 -4.148 13.888 1.00 50.06 220 LYS A CA 1
ATOM 1628 C C . LYS A 1 220 ? 14.101 -3.761 12.662 1.00 50.06 220 LYS A C 1
ATOM 1630 O O . LYS A 1 220 ? 14.838 -2.786 12.739 1.00 50.06 220 LYS A O 1
ATOM 1635 N N . ASN A 1 221 ? 13.964 -4.475 11.542 1.00 58.16 221 ASN A N 1
ATOM 1636 C CA . ASN A 1 221 ? 14.681 -4.192 10.290 1.00 58.16 221 ASN A CA 1
ATOM 1637 C C . ASN A 1 221 ? 13.841 -3.381 9.290 1.00 58.16 221 ASN A C 1
ATOM 1639 O O . ASN A 1 221 ? 14.021 -3.487 8.078 1.00 58.16 221 ASN A O 1
ATOM 1643 N N . HIS A 1 222 ? 12.914 -2.572 9.799 1.00 63.31 222 HIS A N 1
ATOM 1644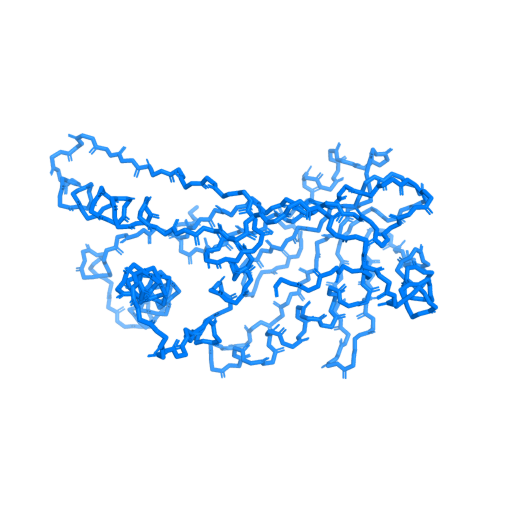 C CA . HIS A 1 222 ? 12.034 -1.727 8.999 1.00 63.31 222 HIS A CA 1
ATOM 1645 C C . HIS A 1 222 ? 12.786 -0.797 8.022 1.00 63.31 222 HIS A C 1
ATOM 1647 O O . HIS A 1 222 ? 12.417 -0.708 6.851 1.00 63.31 222 HIS A O 1
ATOM 1653 N N . ASP A 1 223 ? 13.904 -0.199 8.439 1.00 64.75 223 ASP A N 1
ATOM 1654 C CA . ASP A 1 223 ? 14.701 0.672 7.560 1.00 64.75 223 ASP A CA 1
ATOM 1655 C C . ASP A 1 223 ? 15.272 -0.068 6.337 1.00 64.75 223 ASP A C 1
ATOM 1657 O O . ASP A 1 223 ? 15.209 0.450 5.222 1.00 64.75 223 ASP A O 1
ATOM 1661 N N . ALA A 1 224 ? 15.755 -1.302 6.520 1.00 69.50 224 ALA A N 1
ATOM 1662 C CA . ALA A 1 224 ? 16.306 -2.115 5.434 1.00 69.50 224 ALA A CA 1
ATOM 1663 C C . ALA A 1 224 ? 15.232 -2.476 4.400 1.00 69.50 224 ALA A C 1
ATOM 1665 O O . ALA A 1 224 ? 15.454 -2.355 3.201 1.00 69.50 224 ALA A O 1
ATOM 1666 N N . LEU A 1 225 ? 14.033 -2.828 4.866 1.00 70.12 225 LEU A N 1
ATOM 1667 C CA . LEU A 1 225 ? 12.890 -3.100 3.999 1.00 70.12 225 LEU A CA 1
ATOM 1668 C C . LEU A 1 225 ? 12.468 -1.858 3.204 1.00 70.12 225 LEU A C 1
ATOM 1670 O O . LEU A 1 225 ? 12.162 -1.947 2.017 1.00 70.12 225 LEU A O 1
ATOM 1674 N N . VAL A 1 226 ? 12.420 -0.691 3.849 1.00 71.25 226 VAL A N 1
ATOM 1675 C CA . VAL A 1 226 ? 12.115 0.565 3.153 1.00 71.25 226 VAL A CA 1
ATOM 1676 C C . VAL A 1 226 ? 13.146 0.837 2.068 1.00 71.25 226 VAL A C 1
ATOM 1678 O O . VAL A 1 226 ? 12.781 1.298 0.986 1.00 71.25 226 VAL A O 1
ATOM 1681 N N . ASP A 1 227 ? 14.417 0.561 2.341 1.00 76.12 227 ASP A N 1
ATOM 1682 C CA . ASP A 1 227 ? 15.488 0.718 1.368 1.00 76.12 227 ASP A CA 1
ATOM 1683 C C . ASP A 1 227 ? 15.407 -0.313 0.233 1.00 76.12 227 ASP A C 1
ATOM 1685 O O . ASP A 1 227 ? 15.607 0.073 -0.917 1.00 76.12 227 ASP A O 1
ATOM 1689 N N . ASP A 1 228 ? 14.995 -1.554 0.505 1.00 77.50 228 ASP A N 1
ATOM 1690 C CA . ASP A 1 228 ? 14.712 -2.568 -0.520 1.00 77.50 228 ASP A CA 1
ATOM 1691 C C . ASP A 1 228 ? 13.560 -2.140 -1.432 1.00 77.50 228 ASP A C 1
ATOM 1693 O O . ASP A 1 228 ? 13.670 -2.202 -2.656 1.00 77.50 228 ASP A O 1
ATOM 1697 N N . VAL A 1 229 ? 12.453 -1.656 -0.859 1.00 74.31 229 VAL A N 1
ATOM 1698 C CA . VAL A 1 229 ? 11.312 -1.195 -1.659 1.00 74.31 229 VAL A CA 1
ATOM 1699 C C . VAL A 1 229 ? 11.692 0.047 -2.464 1.00 74.31 229 VAL A C 1
ATOM 1701 O O . VAL A 1 229 ? 11.334 0.137 -3.635 1.00 74.31 229 VAL A O 1
ATOM 1704 N N . LYS A 1 230 ? 12.466 0.986 -1.898 1.00 73.94 230 LYS A N 1
ATOM 1705 C CA . LYS A 1 230 ? 13.009 2.123 -2.663 1.00 73.94 230 LYS A CA 1
ATOM 1706 C C . LYS A 1 230 ? 13.887 1.647 -3.808 1.00 73.94 230 LYS A C 1
ATOM 1708 O O . LYS A 1 230 ? 13.725 2.144 -4.913 1.00 73.94 230 LYS A O 1
ATOM 1713 N N . ALA A 1 231 ? 14.808 0.725 -3.545 1.00 77.56 231 ALA A N 1
ATOM 1714 C CA . ALA A 1 231 ? 15.725 0.223 -4.550 1.00 77.56 231 ALA A CA 1
ATOM 1715 C C . ALA A 1 231 ? 14.969 -0.516 -5.658 1.00 77.56 231 ALA A C 1
ATOM 1717 O O . ALA A 1 231 ? 15.313 -0.337 -6.820 1.00 77.56 231 ALA A O 1
ATOM 1718 N N . LEU A 1 232 ? 13.912 -1.267 -5.328 1.00 77.38 232 LEU A N 1
ATOM 1719 C CA . LEU A 1 232 ? 13.041 -1.902 -6.315 1.00 77.38 232 LEU A CA 1
ATOM 1720 C C . LEU A 1 232 ? 12.286 -0.868 -7.153 1.00 77.38 232 LEU A C 1
ATOM 1722 O O . LEU A 1 232 ? 12.281 -0.969 -8.374 1.00 77.38 232 LEU A O 1
ATOM 1726 N N . LEU A 1 233 ? 11.652 0.119 -6.516 1.00 73.12 233 LEU A N 1
ATOM 1727 C CA . LEU A 1 233 ? 10.931 1.179 -7.225 1.00 73.12 233 LEU A CA 1
ATOM 1728 C C . LEU A 1 233 ? 11.878 1.989 -8.113 1.00 73.12 233 LEU A C 1
ATOM 1730 O O . LEU A 1 233 ? 11.553 2.252 -9.265 1.00 73.12 233 LEU A O 1
ATOM 1734 N N . ASP A 1 234 ? 13.069 2.312 -7.610 1.00 72.88 234 ASP A N 1
ATOM 1735 C CA . ASP A 1 234 ? 14.121 2.947 -8.393 1.00 72.88 234 ASP A CA 1
ATOM 1736 C C . ASP A 1 234 ? 14.533 2.063 -9.563 1.00 72.88 234 ASP A C 1
ATOM 1738 O O . ASP A 1 234 ? 14.651 2.580 -10.656 1.00 72.88 234 ASP A O 1
ATOM 1742 N N . TRP A 1 235 ? 14.731 0.758 -9.364 1.00 71.38 235 TRP A N 1
ATOM 1743 C CA . TRP A 1 235 ? 15.122 -0.179 -10.422 1.00 71.38 235 TRP A CA 1
ATOM 1744 C C . TRP A 1 235 ? 14.038 -0.335 -11.495 1.00 71.38 235 TRP A C 1
ATOM 1746 O O . TRP A 1 235 ? 14.342 -0.459 -12.675 1.00 71.38 235 TRP A O 1
ATOM 1756 N N . LEU A 1 236 ? 12.769 -0.258 -11.096 1.00 66.88 236 LEU A N 1
ATOM 1757 C CA . LEU A 1 236 ? 11.612 -0.302 -11.988 1.00 66.88 236 LEU A CA 1
ATOM 1758 C C . LEU A 1 236 ? 11.297 1.061 -12.637 1.00 66.88 236 LEU A C 1
ATOM 1760 O O . LEU A 1 236 ? 10.298 1.177 -13.345 1.00 66.88 236 LEU A O 1
ATOM 1764 N N . GLY A 1 237 ? 12.117 2.096 -12.407 1.00 60.59 237 GLY A N 1
ATOM 1765 C CA . GLY A 1 237 ? 11.927 3.429 -12.994 1.00 60.59 237 GLY A CA 1
ATOM 1766 C C . GLY A 1 237 ? 10.721 4.185 -12.436 1.00 60.59 237 GLY A C 1
ATOM 1767 O O . GLY A 1 237 ? 10.204 5.104 -13.070 1.00 60.59 237 GLY A O 1
ATOM 1768 N N . VAL A 1 238 ? 10.255 3.804 -11.250 1.00 59.44 238 VAL A N 1
ATOM 1769 C CA . VAL A 1 238 ? 9.054 4.348 -10.619 1.00 59.44 238 VAL A CA 1
ATOM 1770 C C . VAL A 1 238 ? 9.409 5.601 -9.842 1.00 59.44 238 VAL A C 1
ATOM 1772 O O . VAL A 1 238 ? 10.316 5.606 -9.007 1.00 59.44 238 VAL A O 1
ATOM 1775 N N . ALA A 1 239 ? 8.654 6.678 -10.060 1.00 52.88 239 ALA A N 1
ATOM 1776 C CA . ALA A 1 239 ? 8.767 7.859 -9.219 1.00 52.88 239 ALA A CA 1
ATOM 1777 C C . ALA A 1 239 ? 8.510 7.477 -7.750 1.00 52.88 239 ALA A C 1
ATOM 1779 O O . ALA A 1 239 ? 7.449 6.953 -7.407 1.00 52.88 239 ALA A O 1
ATOM 1780 N N . ARG A 1 240 ? 9.491 7.750 -6.883 1.00 55.66 240 ARG A N 1
ATOM 1781 C CA . ARG A 1 240 ? 9.383 7.488 -5.442 1.00 55.66 240 ARG A CA 1
ATOM 1782 C C . ARG A 1 240 ? 8.150 8.200 -4.844 1.00 55.66 240 ARG A C 1
ATOM 1784 O O . ARG A 1 240 ? 7.892 9.344 -5.233 1.00 55.66 240 ARG A O 1
ATOM 1791 N N . PRO A 1 241 ? 7.432 7.572 -3.894 1.00 49.47 241 PRO A N 1
ATOM 1792 C CA . PRO A 1 241 ? 6.319 8.202 -3.178 1.00 49.47 241 PRO A CA 1
ATOM 1793 C C . PRO A 1 241 ? 6.723 9.402 -2.293 1.00 49.47 241 PRO A C 1
ATOM 1795 O O . PRO A 1 241 ? 7.880 9.481 -1.808 1.00 49.47 241 PRO A O 1
#

Secondary structure (DSSP, 8-state):
--TT--EEEEEEEEETTEEEEEEEEEEEEPPP---GGGGT--THHHHHHHHHHHHHHHHHHHHHHHHHTTT-S-----GGGSHHHHHGGGTSSSSS-----------GGGHHHHHHHHHHHHHHTTPPP---------S-HHHHHHHHHHHHT---BTTEEEEEETTEEEEEEEE--SSS-EEEEEE-TT--GGGGHHHHHHHTTTSEEEEE----S-GGGHHHHHHHHHHHHHHTTPPP-

Foldseek 3Di:
DDLQWKWWKWWWFDDQVCSLPIDIDIDIDAHHQDDLVVVPDDDPVSVSSVVSNQLVVLVLQLLQVQLVCVPDPDDDNPLLSFLNSQQCVCVFQHQDDHDDDQDADPDPVCVVVNVVSVVSVVSSVSTDYPNDDDDPDDDDPPLLVVLQVLLLPFDADVQWGWDQFPLGIWIKGAARHRDAIEMETEIGAQDFQVVCVVVRVVCHPVHTYIYTHHHDPDSVCRVSSSRVVVRVCSSNSHDRD